Protein AF-A0A849CKF0-F1 (afdb_monomer)

Structure (mmCIF, N/CA/C/O backbone):
data_AF-A0A849CKF0-F1
#
_entry.id   AF-A0A849CKF0-F1
#
loop_
_atom_site.group_PDB
_atom_site.id
_atom_site.type_symbol
_atom_site.label_atom_id
_atom_site.label_alt_id
_atom_site.label_comp_id
_atom_site.label_asym_id
_atom_site.label_entity_id
_atom_site.label_seq_id
_atom_site.pdbx_PDB_ins_code
_atom_site.Cartn_x
_atom_site.Cartn_y
_atom_site.Cartn_z
_atom_site.occupancy
_atom_site.B_iso_or_equiv
_atom_site.auth_seq_id
_atom_site.auth_comp_id
_atom_site.auth_asym_id
_atom_site.auth_atom_id
_atom_site.pdbx_PDB_model_num
ATOM 1 N N . MET A 1 1 ? -17.989 54.332 -2.607 1.00 33.94 1 MET A N 1
ATOM 2 C CA . MET A 1 1 ? -19.440 54.568 -2.713 1.00 33.94 1 MET A CA 1
ATOM 3 C C . MET A 1 1 ? -19.559 55.449 -3.928 1.00 33.94 1 MET A C 1
ATOM 5 O O . MET A 1 1 ? -19.010 56.532 -3.894 1.00 33.94 1 MET A O 1
ATOM 9 N N . ASP A 1 2 ? -19.961 54.977 -5.083 1.00 42.97 2 ASP A N 1
ATOM 10 C CA . ASP A 1 2 ? -20.924 53.931 -5.371 1.00 42.97 2 ASP A CA 1
ATOM 11 C C . ASP A 1 2 ? -20.230 52.785 -6.116 1.00 42.97 2 ASP A C 1
ATOM 13 O O . ASP A 1 2 ? -19.272 52.973 -6.856 1.00 42.97 2 ASP A O 1
ATOM 17 N N . ALA A 1 3 ? -20.485 51.534 -5.741 1.00 38.06 3 ALA A N 1
ATOM 18 C CA . ALA A 1 3 ? -21.717 50.881 -6.163 1.00 38.06 3 ALA A CA 1
ATOM 19 C C . ALA A 1 3 ? -21.808 51.070 -7.684 1.00 38.06 3 ALA A C 1
ATOM 21 O O . ALA A 1 3 ? -22.113 52.127 -8.203 1.00 38.06 3 ALA A O 1
ATOM 22 N N . ALA A 1 4 ? -21.255 50.125 -8.427 1.00 39.78 4 ALA A N 1
ATOM 23 C CA . ALA A 1 4 ? -22.103 49.053 -8.904 1.00 39.78 4 ALA A CA 1
ATOM 24 C C . ALA A 1 4 ? -23.346 49.623 -9.591 1.00 39.78 4 ALA A C 1
ATOM 26 O O . ALA A 1 4 ? -24.201 50.203 -8.924 1.00 39.78 4 ALA A O 1
ATOM 27 N N . LEU A 1 5 ? -23.462 49.263 -10.870 1.00 41.00 5 LEU A N 1
ATOM 28 C CA . LEU A 1 5 ? -24.682 49.378 -11.663 1.00 41.00 5 LEU A CA 1
ATOM 29 C C . LEU A 1 5 ? -24.992 50.842 -12.045 1.00 41.00 5 LEU A C 1
ATOM 31 O O . LEU A 1 5 ? -24.446 51.766 -11.474 1.00 41.00 5 LEU A O 1
ATOM 35 N N . GLY A 1 6 ? -25.805 51.130 -13.045 1.00 46.78 6 GLY A N 1
ATOM 36 C CA . GLY A 1 6 ? -26.840 50.289 -13.641 1.00 46.78 6 GLY A CA 1
ATOM 37 C C . GLY A 1 6 ? -26.411 49.415 -14.806 1.00 46.78 6 GLY A C 1
ATOM 38 O O . GLY A 1 6 ? -26.796 48.260 -14.863 1.00 46.78 6 GLY A O 1
ATOM 39 N N . ASP A 1 7 ? -25.582 49.859 -15.734 1.00 42.50 7 ASP A N 1
ATOM 40 C CA . ASP A 1 7 ? -26.065 50.910 -16.642 1.00 42.50 7 ASP A CA 1
ATOM 41 C C . ASP A 1 7 ? -25.638 50.708 -18.110 1.00 42.50 7 ASP A C 1
ATOM 43 O O . ASP A 1 7 ? -25.737 51.622 -18.925 1.00 42.50 7 ASP A O 1
ATOM 47 N N . GLY A 1 8 ? -25.182 49.507 -18.504 1.00 42.78 8 GLY A N 1
ATOM 48 C CA . GLY A 1 8 ? -24.435 49.367 -19.763 1.00 42.78 8 GLY A CA 1
ATOM 49 C C . GLY A 1 8 ? -23.086 50.082 -19.623 1.00 42.78 8 GLY A C 1
ATOM 50 O O . GLY A 1 8 ? -22.900 50.966 -18.804 1.00 42.78 8 GLY A O 1
ATOM 51 N N . GLN A 1 9 ? -22.011 49.619 -20.222 1.00 32.03 9 GLN A N 1
ATOM 52 C CA . GLN A 1 9 ? -21.555 50.000 -21.552 1.00 32.03 9 GLN A CA 1
ATOM 53 C C . GLN A 1 9 ? -20.337 49.064 -21.707 1.00 32.03 9 GLN A C 1
ATOM 55 O O . GLN A 1 9 ? -19.397 49.133 -20.922 1.00 32.03 9 GLN A O 1
ATOM 60 N N . LEU A 1 10 ? -20.373 48.008 -22.521 1.00 40.88 10 LEU A N 1
ATOM 61 C CA . LEU A 1 10 ? -19.744 48.061 -23.847 1.00 40.88 10 LEU A CA 1
ATOM 62 C C . LEU A 1 10 ? -18.755 49.240 -23.968 1.00 40.88 10 LEU A C 1
ATOM 64 O O . LEU A 1 10 ? -19.129 50.394 -23.865 1.00 40.88 10 LEU A O 1
ATOM 68 N N . ALA A 1 11 ? -17.497 48.987 -24.274 1.00 45.09 11 ALA A N 1
ATOM 69 C CA . ALA A 1 11 ? -17.225 48.850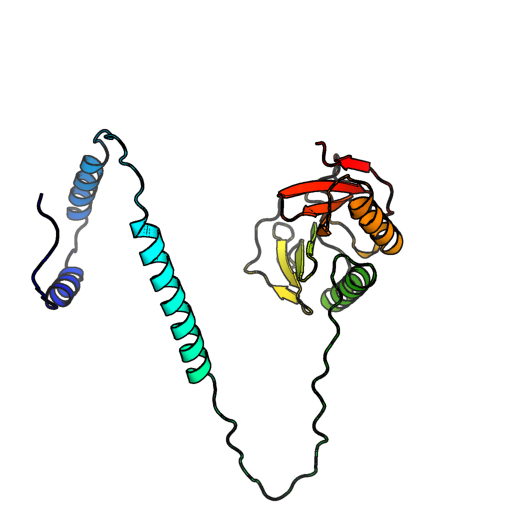 -25.688 1.00 45.09 11 ALA A CA 1
ATOM 70 C C . ALA A 1 11 ? -16.276 47.693 -25.967 1.00 45.09 11 ALA A C 1
ATOM 72 O O . ALA A 1 11 ? -15.180 47.584 -25.426 1.00 45.09 11 ALA A O 1
ATOM 73 N N . ALA A 1 12 ? -16.712 46.852 -26.893 1.00 51.94 12 ALA A N 1
ATOM 74 C CA . ALA A 1 12 ? -15.945 45.785 -27.505 1.00 51.94 12 ALA A CA 1
ATOM 75 C C . ALA A 1 12 ? -14.806 46.301 -28.425 1.00 51.94 12 ALA A C 1
ATOM 77 O O . ALA A 1 12 ? -14.376 45.569 -29.314 1.00 51.94 12 ALA A O 1
ATOM 78 N N . ASP A 1 13 ? -14.296 47.520 -28.201 1.00 47.25 13 ASP A N 1
ATOM 79 C CA . ASP A 1 13 ? -13.273 48.166 -29.037 1.00 47.25 13 ASP A CA 1
ATOM 80 C C . ASP A 1 13 ? -11.868 48.204 -28.399 1.00 47.25 13 ASP A C 1
ATOM 82 O O . ASP A 1 13 ? -10.880 48.286 -29.124 1.00 47.25 13 ASP A O 1
ATOM 86 N N . ASP A 1 14 ? -11.717 47.986 -27.087 1.00 47.25 14 ASP A N 1
ATOM 87 C CA . ASP A 1 14 ? -10.389 48.012 -26.434 1.00 47.25 14 ASP A CA 1
ATOM 88 C C . ASP A 1 14 ? -9.547 46.747 -26.657 1.00 47.25 14 ASP A C 1
ATOM 90 O O . ASP A 1 14 ? -8.329 46.745 -26.467 1.00 47.25 14 ASP A O 1
ATOM 94 N N . HIS A 1 15 ? -10.164 45.661 -27.127 1.00 43.38 15 HIS A N 1
ATOM 95 C CA . HIS A 1 15 ? -9.437 44.428 -27.422 1.00 43.38 15 HIS A CA 1
ATOM 96 C C . HIS A 1 15 ? -8.612 44.527 -28.719 1.00 43.38 15 HIS A C 1
ATOM 98 O O . HIS A 1 15 ? -7.608 43.830 -28.851 1.00 43.38 15 HIS A O 1
ATOM 104 N N . ARG A 1 16 ? -8.986 45.395 -29.678 1.00 47.06 16 ARG A N 1
ATOM 105 C CA . ARG A 1 16 ? -8.158 45.637 -30.880 1.00 47.06 16 ARG A CA 1
ATOM 106 C C . ARG A 1 16 ? -6.996 46.588 -30.597 1.00 47.06 16 ARG A C 1
ATOM 108 O O . ARG A 1 16 ? -5.896 46.310 -31.062 1.00 47.06 16 ARG A O 1
ATOM 115 N N . THR A 1 17 ? -7.192 47.609 -29.762 1.00 44.78 17 THR A N 1
ATOM 116 C CA . THR A 1 17 ? -6.137 48.567 -29.376 1.00 44.78 17 THR A CA 1
ATOM 117 C C . THR A 1 17 ? -5.021 47.906 -28.556 1.00 44.78 17 THR A C 1
ATOM 119 O O . THR A 1 17 ? -3.842 48.187 -28.762 1.00 44.78 17 THR A O 1
ATOM 122 N N . LEU A 1 18 ? -5.365 46.953 -27.679 1.00 47.56 18 LEU A N 1
ATOM 123 C CA . LEU A 1 18 ? -4.389 46.165 -26.910 1.00 47.56 18 LEU A CA 1
ATOM 124 C C . LEU A 1 18 ? -3.556 45.203 -27.777 1.00 47.56 18 LEU A C 1
ATOM 126 O O . LEU A 1 18 ? -2.414 44.905 -27.430 1.00 47.56 18 LEU A O 1
ATOM 130 N N . ILE A 1 19 ? -4.098 44.740 -28.909 1.00 48.75 19 ILE A N 1
ATOM 131 C CA . ILE A 1 19 ? -3.378 43.882 -29.864 1.00 48.75 19 ILE A CA 1
ATOM 132 C C . ILE A 1 19 ? -2.495 44.720 -30.804 1.00 48.75 19 ILE A C 1
ATOM 134 O O . ILE A 1 19 ? -1.415 44.265 -31.176 1.00 48.75 19 ILE A O 1
ATOM 138 N N . GLU A 1 20 ? -2.886 45.958 -31.128 1.00 46.84 20 GLU A N 1
ATOM 139 C CA . GLU A 1 20 ? -2.051 46.890 -31.904 1.00 46.84 20 GLU A CA 1
ATOM 140 C C . GLU A 1 20 ? -0.841 47.427 -31.113 1.00 46.84 20 GLU A C 1
ATOM 142 O O . GLU A 1 20 ? 0.228 47.625 -31.692 1.00 46.84 20 GLU A O 1
ATOM 147 N N . LEU A 1 21 ? -0.942 47.590 -29.785 1.00 46.16 21 LEU A N 1
ATOM 148 C CA . LEU A 1 21 ? 0.180 48.078 -28.963 1.00 46.16 21 LEU A CA 1
ATOM 149 C C . LEU A 1 21 ? 1.266 47.026 -28.685 1.00 46.16 21 LEU A C 1
ATOM 151 O O . LEU A 1 21 ? 2.409 47.377 -28.391 1.00 46.16 21 LEU A O 1
ATOM 155 N N . ALA A 1 22 ? 0.948 45.737 -28.823 1.00 46.84 22 ALA A N 1
ATOM 156 C CA . ALA A 1 22 ? 1.890 44.642 -28.581 1.00 46.84 22 ALA A CA 1
ATOM 157 C C . ALA A 1 22 ? 2.990 44.509 -29.663 1.00 46.84 22 ALA A C 1
ATOM 159 O O . ALA A 1 22 ? 3.850 43.634 -29.564 1.00 46.84 22 ALA A O 1
ATOM 160 N N . GLY A 1 23 ? 2.986 45.369 -30.691 1.00 51.97 23 GLY A N 1
ATOM 161 C CA . GLY A 1 23 ? 3.921 45.333 -31.819 1.00 51.97 23 GLY A CA 1
ATOM 162 C C . GLY A 1 23 ? 5.133 46.271 -31.751 1.00 51.97 23 GLY A C 1
ATOM 163 O O . GLY A 1 23 ? 5.988 46.187 -32.636 1.00 51.97 23 GLY A O 1
ATOM 164 N N . THR A 1 24 ? 5.260 47.157 -30.753 1.00 53.59 24 THR A N 1
ATOM 165 C CA . THR A 1 24 ? 6.287 48.219 -30.825 1.00 53.59 24 THR A CA 1
ATOM 166 C C . THR A 1 24 ? 6.897 48.592 -29.474 1.00 53.59 24 THR A C 1
ATOM 168 O O . THR A 1 24 ? 6.622 49.648 -28.927 1.00 53.59 24 THR A O 1
ATOM 171 N N . ALA A 1 25 ? 7.805 47.764 -28.960 1.00 40.59 25 ALA A N 1
ATOM 172 C CA . ALA A 1 25 ? 8.825 48.230 -28.018 1.00 40.59 25 ALA A CA 1
ATOM 173 C C . ALA A 1 25 ? 10.149 47.546 -28.366 1.00 40.59 25 ALA A C 1
ATOM 175 O O . ALA A 1 25 ? 10.300 46.330 -28.257 1.00 40.59 25 ALA A O 1
ATOM 176 N N . LYS A 1 26 ? 11.083 48.333 -28.904 1.00 50.53 26 LYS A N 1
ATOM 177 C CA . LYS A 1 26 ? 12.314 47.862 -29.559 1.00 50.53 26 LYS A CA 1
ATOM 178 C C . LYS A 1 26 ? 13.587 48.233 -28.792 1.00 50.53 26 LYS A C 1
ATOM 180 O O . LYS A 1 26 ? 14.660 48.186 -29.388 1.00 50.53 26 LYS A O 1
ATOM 185 N N . THR A 1 27 ? 13.515 48.606 -27.507 1.00 55.25 27 THR A N 1
ATOM 186 C CA . THR A 1 27 ? 14.723 48.959 -26.735 1.00 55.25 27 THR A CA 1
ATOM 187 C C . THR A 1 27 ? 14.647 48.612 -25.241 1.00 55.25 27 THR A C 1
ATOM 189 O O . THR A 1 27 ? 13.579 48.545 -24.645 1.00 55.25 27 THR A O 1
ATOM 192 N N . LEU A 1 28 ? 15.819 48.389 -24.638 1.00 50.75 28 LEU A N 1
ATOM 193 C CA . LEU A 1 28 ? 16.016 47.931 -23.254 1.00 50.75 28 LEU A CA 1
ATOM 194 C C . LEU A 1 28 ? 15.806 49.021 -22.176 1.00 50.75 28 LEU A C 1
ATOM 196 O O . LEU A 1 28 ? 15.875 48.703 -20.993 1.00 50.75 28 LEU A O 1
ATOM 200 N N . GLY A 1 29 ? 15.556 50.282 -22.553 1.00 55.81 29 GLY A N 1
ATOM 201 C CA . GLY A 1 29 ? 15.382 51.395 -21.603 1.00 55.81 29 GLY A CA 1
ATOM 202 C C . GLY A 1 29 ? 13.987 51.479 -20.967 1.00 55.81 29 GLY A C 1
ATOM 203 O O . GLY A 1 29 ? 13.855 51.847 -19.803 1.00 55.81 29 GLY A O 1
ATOM 204 N N . GLU A 1 30 ? 12.942 51.067 -21.686 1.00 52.09 30 GLU A N 1
ATOM 205 C CA . GLU A 1 30 ? 11.550 51.164 -21.210 1.00 52.09 30 GLU A CA 1
ATOM 206 C C . GLU A 1 30 ? 11.194 50.047 -20.206 1.00 52.09 30 GLU A C 1
ATOM 208 O O . GLU A 1 30 ? 10.315 50.208 -19.360 1.00 52.09 30 GLU A O 1
ATOM 213 N N . LEU A 1 31 ? 11.944 48.936 -20.207 1.00 54.31 31 LEU A N 1
ATOM 214 C CA . LEU A 1 31 ? 11.758 47.835 -19.252 1.00 54.31 31 LEU A CA 1
ATOM 215 C C . LEU A 1 31 ? 12.208 48.211 -17.826 1.00 54.31 31 LEU A C 1
ATOM 217 O O . LEU A 1 31 ? 11.641 47.732 -16.839 1.00 54.31 31 LEU A O 1
ATOM 221 N N . THR A 1 32 ? 13.208 49.088 -17.701 1.00 58.22 32 THR A N 1
ATOM 222 C CA . THR A 1 32 ? 13.707 49.554 -16.398 1.00 58.22 32 THR A CA 1
ATOM 223 C C . THR A 1 32 ? 12.755 50.530 -15.710 1.00 58.22 32 THR A C 1
ATOM 225 O O . THR A 1 32 ? 12.627 50.487 -14.488 1.00 58.22 32 THR A O 1
ATOM 228 N N . GLU A 1 33 ? 12.026 51.345 -16.474 1.00 59.09 33 GLU A N 1
ATOM 229 C CA . GLU A 1 33 ? 11.032 52.281 -15.933 1.00 59.09 33 GLU A CA 1
ATOM 230 C C . GLU A 1 33 ? 9.769 51.544 -15.455 1.00 5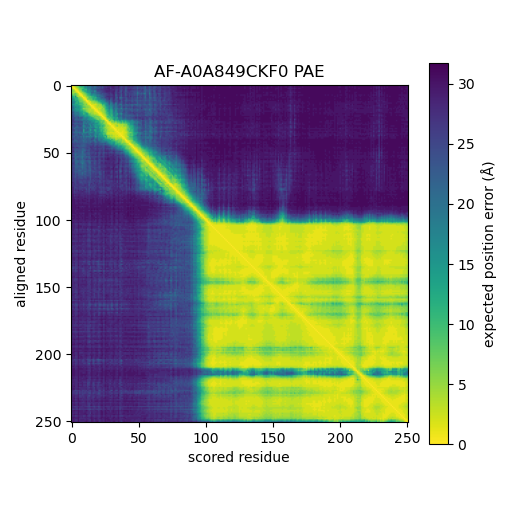9.09 33 GLU A C 1
ATOM 232 O O . GLU A 1 33 ? 9.272 51.797 -14.357 1.00 59.09 33 GLU A O 1
ATOM 237 N N . PHE A 1 34 ? 9.337 50.522 -16.201 1.00 51.28 34 PHE A N 1
ATOM 238 C CA . PHE A 1 34 ? 8.189 49.684 -15.842 1.00 51.28 34 PHE A CA 1
ATOM 239 C C . PHE A 1 34 ? 8.442 48.805 -14.602 1.00 51.28 34 PHE A C 1
ATOM 241 O O . PHE A 1 34 ? 7.553 48.590 -13.776 1.00 51.28 34 PHE A O 1
ATOM 248 N N . THR A 1 35 ? 9.679 48.329 -14.424 1.00 57.97 35 THR A N 1
ATOM 249 C CA . THR A 1 35 ? 10.061 47.536 -13.242 1.00 57.97 35 THR A CA 1
ATOM 250 C C . THR A 1 35 ? 10.122 48.398 -11.974 1.00 57.97 35 THR A C 1
ATOM 252 O O . THR A 1 35 ? 9.717 47.945 -10.902 1.00 57.97 35 THR A O 1
ATOM 255 N N . ALA A 1 36 ? 10.576 49.652 -12.083 1.00 60.25 36 ALA A N 1
ATOM 256 C CA . ALA A 1 36 ? 10.660 50.575 -10.951 1.00 60.25 36 ALA A CA 1
ATOM 257 C C . ALA A 1 36 ? 9.279 51.021 -10.436 1.00 60.25 36 ALA A C 1
ATOM 259 O O . ALA A 1 36 ? 9.116 51.264 -9.238 1.00 60.25 36 ALA A O 1
ATOM 260 N N . ASP A 1 37 ? 8.279 51.105 -11.316 1.00 46.56 37 ASP A N 1
ATOM 261 C CA . ASP A 1 37 ? 6.927 51.520 -10.935 1.00 46.56 37 ASP A CA 1
ATOM 262 C C . ASP A 1 37 ? 6.129 50.390 -10.258 1.00 46.56 37 ASP A C 1
ATOM 264 O O . ASP A 1 37 ? 5.447 50.612 -9.253 1.00 46.56 37 ASP A O 1
ATOM 268 N N . LEU A 1 38 ? 6.332 49.143 -10.701 1.00 54.38 38 LEU A N 1
ATOM 269 C CA . LEU A 1 38 ? 5.768 47.952 -10.051 1.00 54.38 38 LEU A CA 1
ATOM 270 C C . LEU A 1 38 ? 6.343 47.698 -8.649 1.00 54.38 38 LEU A C 1
ATOM 272 O O . LEU A 1 38 ? 5.651 47.183 -7.769 1.00 54.38 38 LEU A O 1
ATOM 276 N N . GLN A 1 39 ? 7.599 48.076 -8.403 1.00 56.22 39 GLN A N 1
ATOM 277 C CA . GLN A 1 39 ? 8.201 47.931 -7.076 1.00 56.22 39 GLN A CA 1
ATOM 278 C C . GLN A 1 39 ? 7.676 48.963 -6.062 1.00 56.22 39 GLN A C 1
ATOM 280 O O . GLN A 1 39 ? 7.678 48.682 -4.864 1.00 56.22 39 GLN A O 1
ATOM 285 N N . ARG A 1 40 ? 7.145 50.113 -6.504 1.00 49.91 40 ARG A N 1
ATOM 286 C CA . ARG A 1 40 ? 6.613 51.164 -5.612 1.00 49.91 40 ARG A CA 1
ATOM 287 C C . ARG A 1 40 ? 5.224 50.837 -5.046 1.00 49.91 40 ARG A C 1
ATOM 289 O O . ARG A 1 40 ? 4.845 51.359 -4.003 1.00 49.91 40 ARG A O 1
ATOM 296 N N . THR A 1 41 ? 4.477 49.943 -5.690 1.00 50.62 41 THR A N 1
ATOM 297 C CA . THR A 1 41 ? 3.128 49.524 -5.264 1.00 50.62 41 THR A CA 1
ATOM 298 C C . THR A 1 41 ? 3.131 48.435 -4.182 1.00 50.62 41 THR A C 1
ATOM 300 O O . THR A 1 41 ? 2.073 48.112 -3.644 1.00 50.62 41 THR A O 1
ATOM 303 N N . SER A 1 42 ? 4.299 47.878 -3.836 1.00 53.03 42 SER A N 1
ATOM 304 C CA . SER A 1 42 ? 4.419 46.732 -2.920 1.00 53.03 42 SER A CA 1
ATOM 305 C C . SER A 1 42 ? 4.534 47.089 -1.427 1.00 53.03 42 SER A C 1
ATOM 307 O O . SER A 1 42 ? 4.556 46.171 -0.613 1.00 53.03 42 SER A O 1
ATOM 309 N N . ASP A 1 43 ? 4.573 48.374 -1.045 1.00 48.38 43 ASP A N 1
ATOM 310 C CA . ASP A 1 43 ? 4.931 48.792 0.329 1.00 48.38 43 ASP A CA 1
ATOM 311 C C . ASP A 1 43 ? 3.833 49.571 1.099 1.00 48.38 43 ASP A C 1
ATOM 313 O O . ASP A 1 43 ? 4.113 50.481 1.875 1.00 48.38 43 ASP A O 1
ATOM 317 N N . ALA A 1 44 ? 2.549 49.236 0.904 1.00 47.72 44 ALA A N 1
ATOM 318 C CA . ALA A 1 44 ? 1.433 49.858 1.642 1.00 47.72 44 ALA A CA 1
ATOM 319 C C . ALA A 1 44 ? 0.862 48.941 2.759 1.00 47.72 44 ALA A C 1
ATOM 321 O O . ALA A 1 44 ? 0.651 47.750 2.514 1.00 47.72 44 ALA A O 1
ATOM 322 N N . PRO A 1 45 ? 0.557 49.449 3.979 1.00 47.00 45 PRO A N 1
ATOM 323 C CA . PRO A 1 45 ? 0.164 48.610 5.118 1.00 47.00 45 PRO A CA 1
ATOM 324 C C . PRO A 1 45 ? -1.316 48.173 5.097 1.00 47.00 45 PRO A C 1
ATOM 326 O O . PRO A 1 45 ? -2.188 48.853 4.557 1.00 47.00 45 PRO A O 1
ATOM 329 N N . ALA A 1 46 ? -1.610 47.029 5.729 1.00 45.41 46 ALA A N 1
ATOM 330 C CA . ALA A 1 46 ? -2.903 46.337 5.653 1.00 45.41 46 ALA A CA 1
ATOM 331 C C . ALA A 1 46 ? -3.971 46.835 6.658 1.00 45.41 46 ALA A C 1
ATOM 333 O O . ALA A 1 46 ? -3.720 46.916 7.860 1.00 45.41 46 ALA A O 1
ATOM 334 N N . GLY A 1 47 ? -5.195 47.082 6.167 1.00 43.47 47 GLY A N 1
ATOM 335 C CA . GLY A 1 47 ? -6.399 47.415 6.955 1.00 43.47 47 GLY A CA 1
ATOM 336 C C . GLY A 1 47 ? -7.315 46.213 7.294 1.00 43.47 47 GLY A C 1
ATOM 337 O O . GLY A 1 47 ? -7.077 45.098 6.822 1.00 43.47 47 GLY A O 1
ATOM 338 N N . PRO A 1 48 ? -8.367 46.405 8.126 1.00 45.50 48 PRO A N 1
ATOM 339 C CA . PRO A 1 48 ? -9.069 45.323 8.830 1.00 45.50 48 PRO A CA 1
ATOM 340 C C . PRO A 1 48 ? -10.123 44.578 7.985 1.00 45.50 48 PRO A C 1
ATOM 342 O O . PRO A 1 48 ? -10.683 45.103 7.026 1.00 45.50 48 PRO A O 1
ATOM 345 N N . ARG A 1 49 ? -10.414 43.324 8.370 1.00 46.84 49 ARG A N 1
ATOM 346 C CA . ARG A 1 49 ? -11.277 42.377 7.629 1.00 46.84 49 ARG A CA 1
ATOM 347 C C . ARG A 1 49 ? -12.782 42.514 7.958 1.00 46.84 49 ARG A C 1
ATOM 349 O O . ARG A 1 49 ? -13.118 42.529 9.140 1.00 46.84 49 ARG A O 1
ATOM 356 N N . PRO A 1 50 ? -13.691 42.483 6.957 1.00 38.81 50 PRO A N 1
ATOM 357 C CA . PRO A 1 50 ? -15.145 42.521 7.169 1.00 38.81 50 PRO A CA 1
ATOM 358 C C . PRO A 1 50 ? -15.819 41.123 7.249 1.00 38.81 50 PRO A C 1
ATOM 360 O O . PRO A 1 50 ? -15.225 40.120 6.831 1.00 38.81 50 PRO A O 1
ATOM 363 N N . PRO A 1 51 ? -17.063 41.031 7.778 1.00 48.09 51 PRO A N 1
ATOM 364 C CA . PRO A 1 51 ? -17.747 39.766 8.072 1.00 48.09 51 PRO A CA 1
ATOM 365 C C . PRO A 1 51 ? -18.402 39.103 6.845 1.00 48.09 51 PRO A C 1
ATOM 367 O O . PRO A 1 51 ? -18.670 39.725 5.818 1.00 48.09 51 PRO A O 1
ATOM 370 N N . ARG A 1 52 ? -18.654 37.793 6.954 1.00 47.25 52 ARG A N 1
ATOM 371 C CA . ARG A 1 52 ? -19.124 36.914 5.867 1.00 47.25 52 ARG A CA 1
ATOM 372 C C . ARG A 1 52 ? -20.655 36.938 5.743 1.00 47.25 52 ARG A C 1
ATOM 374 O O . ARG A 1 52 ? -21.337 36.699 6.732 1.00 47.25 52 ARG A O 1
ATOM 381 N N . SER A 1 53 ? -21.190 37.145 4.532 1.00 42.59 53 SER A N 1
ATOM 382 C CA . SER A 1 53 ? -22.638 37.102 4.254 1.00 42.59 53 SER A CA 1
ATOM 383 C C . SER A 1 53 ? -23.071 35.848 3.474 1.00 42.59 53 SER A C 1
ATOM 385 O O . SER A 1 53 ? -22.362 35.351 2.592 1.00 42.59 53 SER A O 1
ATOM 387 N N . HIS A 1 54 ? -24.280 35.365 3.785 1.00 52.59 54 HIS A N 1
ATOM 388 C CA . HIS A 1 54 ? -24.945 34.187 3.202 1.00 52.59 54 HIS A CA 1
ATOM 389 C C . HIS A 1 54 ? -25.202 34.276 1.683 1.00 52.59 54 HIS A C 1
ATOM 391 O O . HIS A 1 54 ? -25.458 33.263 1.038 1.00 52.59 54 HIS A O 1
ATOM 397 N N . ARG A 1 55 ? -25.065 35.458 1.068 1.00 48.00 55 ARG A N 1
ATOM 398 C CA . ARG A 1 55 ? -25.293 35.675 -0.374 1.00 48.00 55 ARG A CA 1
ATOM 399 C C . ARG A 1 55 ? -24.250 34.971 -1.254 1.00 48.00 55 ARG A C 1
ATOM 401 O O . ARG A 1 55 ? -24.548 34.603 -2.385 1.00 48.00 55 ARG A O 1
ATOM 408 N N . ARG A 1 56 ? -23.049 34.704 -0.720 1.00 44.59 56 ARG A N 1
ATOM 409 C CA . ARG A 1 56 ? -21.981 33.960 -1.419 1.00 44.59 56 ARG A CA 1
ATOM 410 C C . ARG A 1 56 ? -22.302 32.473 -1.601 1.00 44.59 56 ARG A C 1
ATOM 412 O O . ARG A 1 56 ? -21.767 31.848 -2.510 1.00 44.59 56 ARG A O 1
ATOM 419 N N . GLN A 1 57 ? -23.186 31.917 -0.772 1.00 46.94 57 GLN A N 1
ATOM 420 C CA . GLN A 1 57 ? -23.600 30.516 -0.885 1.00 46.94 57 GLN A CA 1
ATOM 421 C C . GLN A 1 57 ? -24.583 30.298 -2.043 1.00 46.94 57 GLN A C 1
ATOM 423 O O . GLN A 1 57 ? -24.577 29.229 -2.645 1.00 46.94 57 GLN A O 1
ATOM 428 N N . TRP A 1 58 ? -25.354 31.321 -2.428 1.00 41.91 58 TRP A N 1
ATOM 429 C CA . TRP A 1 58 ? -26.294 31.202 -3.547 1.00 41.91 58 TRP A CA 1
ATOM 430 C C . TRP A 1 58 ? -25.609 31.323 -4.918 1.00 41.91 58 TRP A C 1
ATOM 432 O O . TRP A 1 58 ? -25.965 30.606 -5.848 1.00 41.91 58 TRP A O 1
ATOM 442 N N . PHE A 1 59 ? -24.539 32.121 -5.025 1.00 43.06 59 PHE A N 1
ATOM 443 C CA . PHE A 1 59 ? -23.702 32.176 -6.235 1.00 43.06 59 PHE A CA 1
ATOM 444 C C . PHE A 1 59 ? -22.881 30.897 -6.467 1.00 43.06 59 PHE A C 1
ATOM 446 O O . PHE A 1 59 ? -22.639 30.526 -7.614 1.00 43.06 59 PHE A O 1
ATOM 453 N N . ALA A 1 60 ? -22.502 30.182 -5.402 1.00 47.97 60 ALA A N 1
ATOM 454 C CA . ALA A 1 60 ? -21.844 28.881 -5.521 1.00 47.97 60 ALA A CA 1
ATOM 455 C C . ALA A 1 60 ? -22.778 27.803 -6.109 1.00 47.97 60 ALA A C 1
ATOM 457 O O . ALA A 1 60 ? -22.315 26.939 -6.847 1.00 47.97 60 ALA A O 1
ATOM 458 N N . ALA A 1 61 ? -24.088 27.882 -5.852 1.00 47.78 61 ALA A N 1
ATOM 459 C CA . ALA A 1 61 ? -25.063 26.935 -6.396 1.00 47.78 61 ALA A CA 1
ATOM 460 C C . ALA A 1 61 ? -25.256 27.083 -7.920 1.00 47.78 61 ALA A C 1
ATOM 462 O O . ALA A 1 61 ? -25.423 26.088 -8.621 1.00 47.78 61 ALA A O 1
ATOM 463 N N . ILE A 1 62 ? -25.164 28.306 -8.455 1.00 47.25 62 ILE A N 1
ATOM 464 C CA . ILE A 1 62 ? -25.313 28.569 -9.898 1.00 47.25 62 ILE A CA 1
ATOM 465 C C . ILE A 1 62 ? -24.073 28.108 -10.686 1.00 47.25 62 ILE A C 1
ATOM 467 O O . ILE A 1 62 ? -24.204 27.599 -11.799 1.00 47.25 62 ILE A O 1
ATOM 471 N N . LEU A 1 63 ? -22.874 28.187 -10.095 1.00 46.28 63 LEU A N 1
ATOM 472 C CA . LEU A 1 63 ? -21.638 27.721 -10.738 1.00 46.28 63 LEU A CA 1
ATOM 473 C C . LEU A 1 63 ? -21.585 26.184 -10.896 1.00 46.28 63 LEU A C 1
ATOM 475 O O . LEU A 1 63 ? -20.961 25.685 -11.828 1.00 46.28 63 LEU A O 1
ATOM 479 N N . VAL A 1 64 ? -22.268 25.439 -10.017 1.00 45.97 64 VAL A N 1
ATOM 480 C CA . VAL A 1 64 ? -22.382 23.967 -10.071 1.00 45.97 64 VAL A CA 1
ATOM 481 C C . VAL A 1 64 ? -23.372 23.505 -11.150 1.00 45.97 64 VAL A C 1
ATOM 483 O O . VAL A 1 64 ? -23.184 22.450 -11.746 1.00 45.97 64 VAL A O 1
ATOM 486 N N . ALA A 1 65 ? -24.402 24.293 -11.466 1.00 42.75 65 ALA A N 1
ATOM 487 C CA . ALA A 1 65 ? -25.349 23.943 -12.528 1.00 42.75 65 ALA A CA 1
ATOM 488 C C . ALA A 1 65 ? -24.743 24.108 -13.940 1.00 42.75 65 ALA A C 1
ATOM 490 O O . ALA A 1 65 ? -25.025 23.313 -14.838 1.00 42.75 65 ALA A O 1
ATOM 491 N N . ALA A 1 66 ? -23.863 25.097 -14.136 1.00 41.78 66 ALA A N 1
ATOM 492 C CA . ALA A 1 66 ? -23.225 25.357 -15.429 1.00 41.78 66 ALA A CA 1
ATOM 493 C C . ALA A 1 66 ? -22.170 24.298 -15.817 1.00 41.78 66 ALA A C 1
ATOM 495 O O . ALA A 1 66 ? -22.014 23.986 -16.999 1.00 41.78 66 ALA A O 1
ATOM 496 N N . THR A 1 67 ? -21.486 23.684 -14.844 1.00 47.50 67 THR A N 1
ATOM 497 C CA . THR A 1 67 ? -20.534 22.587 -15.098 1.00 47.50 67 THR A CA 1
ATOM 498 C C . THR A 1 67 ? -21.228 21.279 -15.490 1.00 47.50 67 THR A C 1
ATOM 500 O O . THR A 1 67 ? -20.708 20.549 -16.334 1.00 47.50 67 THR A O 1
ATOM 503 N N . VAL A 1 68 ? -22.432 21.009 -14.974 1.00 45.94 68 VAL A N 1
ATOM 504 C CA . VAL A 1 68 ? -23.238 19.837 -15.372 1.00 45.94 68 VAL A CA 1
ATOM 505 C C . VAL A 1 68 ? -23.740 19.964 -16.819 1.00 45.94 68 VAL A C 1
ATOM 507 O O . VAL A 1 68 ? -23.707 18.990 -17.570 1.00 45.94 68 VAL A O 1
ATOM 510 N N . ALA A 1 69 ? -24.120 21.169 -17.257 1.00 46.50 69 ALA A N 1
ATOM 511 C CA . ALA A 1 69 ? -24.559 21.406 -18.635 1.00 46.50 69 ALA A CA 1
ATOM 512 C C . ALA A 1 69 ? -23.407 21.311 -19.660 1.00 46.50 69 ALA A C 1
ATOM 514 O O . ALA A 1 69 ? -23.589 20.760 -20.744 1.00 46.50 69 ALA A O 1
ATOM 515 N N . ALA A 1 70 ? -22.200 21.776 -19.316 1.00 47.94 70 ALA A N 1
ATOM 516 C CA . ALA A 1 70 ? -21.028 21.659 -20.192 1.00 47.94 70 ALA A CA 1
ATOM 517 C C . ALA A 1 70 ? -20.542 20.202 -20.353 1.00 47.94 70 ALA A C 1
ATOM 519 O O . ALA A 1 70 ? -20.102 19.817 -21.438 1.00 47.94 70 ALA A O 1
ATOM 520 N N . ALA A 1 71 ? -20.685 19.368 -19.315 1.00 45.62 71 ALA A N 1
ATOM 521 C CA . ALA A 1 71 ? -20.388 17.935 -19.384 1.00 45.62 71 ALA A CA 1
ATOM 522 C C . ALA A 1 71 ? -21.378 17.165 -20.283 1.00 45.62 71 ALA A C 1
ATOM 524 O O . ALA A 1 71 ? -20.965 16.271 -21.023 1.00 45.62 71 ALA A O 1
ATOM 525 N N . ALA A 1 72 ? -22.661 17.546 -20.290 1.00 43.84 72 ALA A N 1
ATOM 526 C CA . ALA A 1 72 ? -23.669 16.946 -21.170 1.00 43.84 72 ALA A CA 1
ATOM 527 C C . ALA A 1 72 ? -23.445 17.303 -22.655 1.00 43.84 72 ALA A C 1
ATOM 529 O O . ALA A 1 72 ? -23.543 16.437 -23.525 1.00 43.84 72 ALA A O 1
ATOM 530 N N . THR A 1 73 ? -23.069 18.551 -22.953 1.00 43.97 73 THR A N 1
ATOM 531 C CA . THR A 1 73 ? -22.796 19.001 -24.332 1.00 43.97 73 THR A CA 1
ATOM 532 C C . THR A 1 73 ? -21.485 18.428 -24.882 1.00 43.97 73 THR A C 1
ATOM 534 O O . THR A 1 73 ? -21.422 18.046 -26.050 1.00 43.97 73 THR A O 1
ATOM 537 N N . GLY A 1 74 ? -20.448 18.298 -24.045 1.00 44.59 74 GLY A N 1
ATOM 538 C CA . GLY A 1 74 ? -19.198 17.631 -24.426 1.00 44.59 74 GLY A CA 1
ATOM 539 C C . GLY A 1 74 ? -19.400 16.150 -24.765 1.00 44.59 74 GLY A C 1
ATOM 540 O O . GLY A 1 74 ? -18.823 15.656 -25.733 1.00 44.59 74 GLY A O 1
ATOM 541 N N . PHE A 1 75 ? -20.283 15.463 -24.033 1.00 46.38 75 PHE A N 1
ATOM 542 C CA . PHE A 1 75 ? -20.674 14.087 -24.335 1.00 46.38 75 PHE A CA 1
ATOM 543 C C . PHE A 1 75 ? -21.435 13.990 -25.669 1.00 46.38 75 PHE A C 1
ATOM 545 O O . PHE A 1 75 ? -21.121 13.127 -26.482 1.00 46.38 75 PHE A O 1
ATOM 552 N N . ALA A 1 76 ? -22.358 14.917 -25.954 1.00 51.66 76 ALA A N 1
ATOM 553 C CA . ALA A 1 76 ? -23.138 14.930 -27.198 1.00 51.66 76 ALA A CA 1
ATOM 554 C C . ALA A 1 76 ? -22.312 15.232 -28.467 1.00 51.66 76 ALA A C 1
ATOM 556 O O . ALA A 1 76 ? -22.654 14.746 -29.541 1.00 51.66 76 ALA A O 1
ATOM 557 N N . LEU A 1 77 ? -21.217 15.996 -28.363 1.00 50.69 77 LEU A N 1
ATOM 558 C CA . LEU A 1 77 ? -20.346 16.317 -29.508 1.00 50.69 77 LEU A CA 1
ATOM 559 C C . LEU A 1 77 ? -19.354 15.194 -29.859 1.00 50.69 77 LEU A C 1
ATOM 561 O O . LEU A 1 77 ? -18.911 15.104 -31.004 1.00 50.69 77 LEU A O 1
ATOM 565 N N . VAL A 1 78 ? -19.016 14.326 -28.899 1.00 52.47 78 VAL A N 1
ATOM 566 C CA . VAL A 1 78 ? -18.195 13.120 -29.131 1.00 52.47 78 VAL A CA 1
ATOM 567 C C . VAL A 1 78 ? -19.074 11.904 -29.456 1.00 52.47 78 VAL A C 1
ATOM 569 O O . VAL A 1 78 ? -18.618 10.966 -30.113 1.00 52.47 78 VAL A O 1
ATOM 572 N N . TYR A 1 79 ? -20.351 11.935 -29.066 1.00 39.81 79 TYR A N 1
ATOM 573 C CA . TYR A 1 79 ? -21.325 10.902 -29.394 1.00 39.81 79 TYR A CA 1
ATOM 574 C C . TYR A 1 79 ? -21.695 10.952 -30.881 1.00 39.81 79 TYR A C 1
ATOM 576 O O . TYR A 1 79 ? -22.592 11.674 -31.310 1.00 39.81 79 TYR A O 1
ATOM 584 N N . ARG A 1 80 ? -21.010 10.145 -31.694 1.00 51.34 80 ARG A N 1
ATOM 585 C CA . ARG A 1 80 ? -21.512 9.788 -33.021 1.00 51.34 80 ARG A CA 1
ATOM 586 C C . ARG A 1 80 ? -22.496 8.629 -32.846 1.00 51.34 80 ARG A C 1
ATOM 588 O O . ARG A 1 80 ? -22.053 7.570 -32.398 1.00 51.34 80 ARG A O 1
ATOM 595 N N . PRO A 1 81 ? -23.792 8.768 -33.186 1.00 46.28 81 PRO A N 1
ATOM 596 C CA . PRO A 1 81 ? -24.631 7.588 -33.321 1.00 46.28 81 PRO A CA 1
ATOM 597 C C . PRO A 1 81 ? -23.993 6.687 -34.382 1.00 46.28 81 PRO A C 1
ATOM 599 O O . PRO A 1 81 ? -23.522 7.173 -35.415 1.00 46.28 81 PRO A O 1
ATOM 602 N N . ALA A 1 82 ? -23.915 5.389 -34.099 1.00 48.62 82 ALA A N 1
ATOM 603 C CA . ALA A 1 82 ? -23.364 4.426 -35.037 1.00 48.62 82 ALA A CA 1
ATOM 604 C C . ALA A 1 82 ? -24.119 4.543 -36.369 1.00 48.62 82 ALA A C 1
ATOM 606 O O . ALA A 1 82 ? -25.333 4.351 -36.423 1.00 48.62 82 ALA A O 1
ATOM 607 N N . VAL A 1 83 ? -23.406 4.884 -37.444 1.00 46.19 83 VAL A N 1
ATOM 608 C CA . VAL A 1 83 ? -23.956 4.782 -38.794 1.00 46.19 83 VAL A CA 1
ATOM 609 C C . VAL A 1 83 ? -24.089 3.295 -39.081 1.00 46.19 83 VAL A C 1
ATOM 611 O O . VAL A 1 83 ? -23.088 2.592 -39.210 1.00 46.19 83 VAL A O 1
ATOM 614 N N . THR A 1 84 ? -25.319 2.799 -39.149 1.00 43.97 84 THR A N 1
ATOM 615 C CA . THR A 1 84 ? -25.580 1.426 -39.574 1.00 43.97 84 THR A CA 1
ATOM 616 C C . THR A 1 84 ? -25.398 1.364 -41.087 1.00 43.97 84 THR A C 1
ATOM 618 O O . THR A 1 84 ? -26.317 1.649 -41.851 1.00 43.97 84 THR A O 1
ATOM 621 N N . ILE A 1 85 ? -24.188 1.040 -41.541 1.00 43.84 85 ILE A N 1
ATOM 622 C CA . ILE A 1 85 ? -23.974 0.659 -42.937 1.00 43.84 85 ILE A CA 1
ATOM 623 C C . ILE A 1 85 ? -24.455 -0.783 -43.068 1.00 43.84 85 ILE A C 1
ATOM 625 O O . ILE A 1 85 ? -23.809 -1.709 -42.584 1.00 43.84 85 ILE A O 1
ATOM 629 N N . SER A 1 86 ? -25.615 -0.970 -43.694 1.00 41.91 86 SER A N 1
ATOM 630 C CA . SER A 1 86 ? -26.087 -2.297 -44.076 1.00 41.91 86 SER A CA 1
ATOM 631 C C . SER A 1 86 ? -25.298 -2.734 -45.312 1.00 41.91 86 SER A C 1
ATOM 633 O O . SER A 1 86 ? -25.613 -2.335 -46.432 1.00 41.91 86 SER A O 1
ATOM 635 N N . MET A 1 87 ? -24.210 -3.478 -45.101 1.00 44.81 87 MET A N 1
ATOM 636 C CA . MET A 1 87 ? -23.543 -4.210 -46.178 1.00 44.81 87 MET A CA 1
ATOM 637 C C . MET A 1 87 ? -24.218 -5.580 -46.322 1.00 44.81 87 MET A C 1
ATOM 639 O O . MET A 1 87 ? -24.374 -6.279 -45.319 1.00 44.81 87 MET A O 1
ATOM 643 N N . PRO A 1 88 ? -24.656 -5.978 -47.528 1.00 47.09 88 PRO A N 1
ATOM 644 C CA . PRO A 1 88 ? -25.245 -7.289 -47.726 1.00 47.09 88 PRO A CA 1
ATOM 645 C C . PRO A 1 88 ? -24.134 -8.344 -47.777 1.00 47.09 88 PRO A C 1
ATOM 647 O O . PRO A 1 88 ? -23.386 -8.415 -48.748 1.00 47.09 88 PRO A O 1
ATOM 650 N N . GLY A 1 89 ? -24.085 -9.175 -46.734 1.00 61.50 89 GLY A N 1
ATOM 651 C CA . GLY A 1 89 ? -23.334 -10.429 -46.697 1.00 61.50 89 GLY A CA 1
ATOM 652 C C . GLY A 1 89 ? -21.985 -10.349 -45.988 1.00 61.50 89 GLY A C 1
ATOM 653 O O . GLY A 1 89 ? -21.004 -9.956 -46.602 1.00 61.50 89 GLY A O 1
ATOM 654 N N . ASP A 1 90 ? -21.950 -10.765 -44.719 1.00 40.91 90 ASP A N 1
ATOM 655 C CA . ASP A 1 90 ? -20.875 -11.587 -44.136 1.00 40.91 90 ASP A CA 1
ATOM 656 C C . ASP A 1 90 ? -21.282 -12.072 -42.724 1.00 40.91 90 ASP A C 1
ATOM 658 O O . ASP A 1 90 ? -22.189 -11.488 -42.123 1.00 40.91 90 ASP A O 1
ATOM 662 N N . PRO A 1 91 ? -20.735 -13.207 -42.242 1.00 48.75 91 PRO A N 1
ATOM 663 C CA . PRO A 1 91 ? -21.404 -14.109 -41.309 1.00 48.75 91 PRO A CA 1
ATOM 664 C C . PRO A 1 91 ? -21.516 -13.522 -39.902 1.00 48.75 91 PRO A C 1
ATOM 666 O O . PRO A 1 91 ? -20.658 -12.768 -39.450 1.00 48.75 91 PRO A O 1
ATOM 669 N N . GLU A 1 92 ? -22.589 -13.907 -39.217 1.00 50.59 92 GLU A N 1
ATOM 670 C CA . GLU A 1 92 ? -22.938 -13.543 -37.845 1.00 50.59 92 GLU A CA 1
ATOM 671 C C . GLU A 1 92 ? -21.777 -13.861 -36.882 1.00 50.59 92 GLU A C 1
ATOM 673 O O . GLU A 1 92 ? -21.626 -14.977 -36.387 1.00 50.59 92 GLU A O 1
ATOM 678 N N . LEU A 1 93 ? -20.905 -12.874 -36.650 1.00 48.19 93 LEU A N 1
ATOM 679 C CA . LEU A 1 93 ? -19.984 -12.881 -35.523 1.00 48.19 93 LEU A CA 1
ATOM 680 C C . LEU A 1 93 ? -20.831 -12.633 -34.283 1.00 48.19 93 LEU A C 1
ATOM 682 O O . LEU A 1 93 ? -21.251 -11.504 -34.026 1.00 48.19 93 LEU A O 1
ATOM 686 N N . ASP A 1 94 ? -21.096 -13.725 -33.574 1.00 50.59 94 ASP A N 1
ATOM 687 C CA . ASP A 1 94 ? -21.736 -13.779 -32.267 1.00 50.59 94 ASP A CA 1
ATOM 688 C C . ASP A 1 94 ? -21.287 -12.568 -31.434 1.00 50.59 94 ASP A C 1
ATOM 690 O O . ASP A 1 94 ? -20.094 -12.384 -31.160 1.00 50.59 94 ASP A O 1
ATOM 694 N N . ALA A 1 95 ? -22.225 -11.668 -31.133 1.00 56.44 95 ALA A N 1
ATOM 695 C CA . ALA A 1 95 ? -21.936 -10.421 -30.444 1.00 56.44 95 ALA A CA 1
ATOM 696 C C . ALA A 1 95 ? -21.421 -10.758 -29.041 1.00 56.44 95 ALA A C 1
ATOM 698 O O . ALA A 1 95 ? -22.205 -11.022 -28.131 1.00 56.44 95 ALA A O 1
ATOM 699 N N . ALA A 1 96 ? -20.094 -10.789 -28.878 1.00 55.72 96 ALA A N 1
ATOM 700 C CA . ALA A 1 96 ? -19.446 -11.090 -27.612 1.00 55.72 96 ALA A CA 1
ATOM 701 C C . ALA A 1 96 ? -20.019 -10.169 -26.529 1.00 55.72 96 ALA A C 1
ATOM 703 O O . ALA A 1 96 ? -19.829 -8.949 -26.564 1.00 55.72 96 ALA A O 1
ATOM 704 N N . ALA A 1 97 ? -20.762 -10.756 -25.589 1.00 54.50 97 ALA A N 1
ATOM 705 C CA . ALA A 1 97 ? -21.329 -10.025 -24.469 1.00 54.50 97 ALA A CA 1
ATOM 706 C C . ALA A 1 97 ? -20.205 -9.268 -23.735 1.00 54.50 97 ALA A C 1
ATOM 708 O O . ALA A 1 97 ? -19.108 -9.816 -23.580 1.00 54.50 97 ALA A O 1
ATOM 709 N N . PRO A 1 98 ? -20.437 -8.019 -23.287 1.00 54.47 98 PRO A N 1
ATOM 710 C CA . PRO A 1 98 ? -19.415 -7.246 -22.594 1.00 54.47 98 PRO A CA 1
ATOM 711 C C . PRO A 1 98 ? -18.919 -8.026 -21.372 1.00 54.47 98 PRO A C 1
ATOM 713 O O . PRO A 1 98 ? -19.676 -8.295 -20.439 1.00 54.47 98 PRO A O 1
ATOM 716 N N . LEU A 1 99 ? -17.638 -8.404 -21.385 1.00 54.44 99 LEU A N 1
ATOM 717 C CA . LEU A 1 99 ? -17.004 -9.105 -20.275 1.00 54.44 99 LEU A CA 1
ATOM 718 C C . LEU A 1 99 ? -16.817 -8.120 -19.115 1.00 54.44 99 LEU A C 1
ATOM 720 O O . LEU A 1 99 ? -15.914 -7.283 -19.134 1.00 54.44 99 LEU A O 1
ATOM 724 N N . VAL A 1 100 ? -17.668 -8.217 -18.094 1.00 63.44 100 VAL A N 1
ATOM 725 C CA . VAL A 1 100 ? -17.463 -7.503 -16.829 1.00 63.44 100 VAL A CA 1
ATOM 726 C C . VAL A 1 100 ? -16.380 -8.242 -16.052 1.00 63.44 100 VAL A C 1
ATOM 728 O O . VAL A 1 100 ? -16.640 -9.253 -15.402 1.00 63.44 100 VAL A O 1
ATOM 731 N N . ILE A 1 101 ? -15.142 -7.756 -16.136 1.00 64.25 101 ILE A N 1
ATOM 732 C CA . ILE A 1 101 ? -14.065 -8.238 -15.271 1.00 64.25 101 ILE A CA 1
ATOM 733 C C . ILE A 1 101 ? -14.345 -7.697 -13.869 1.00 64.25 101 ILE A C 1
ATOM 735 O O . ILE A 1 101 ? -14.346 -6.484 -13.658 1.00 64.25 101 ILE A O 1
ATOM 739 N N . ALA A 1 102 ? -14.601 -8.588 -12.911 1.00 74.06 102 ALA A N 1
ATOM 740 C CA . ALA A 1 102 ? -14.758 -8.193 -11.520 1.00 74.06 102 ALA A CA 1
ATOM 741 C C . ALA A 1 102 ? -13.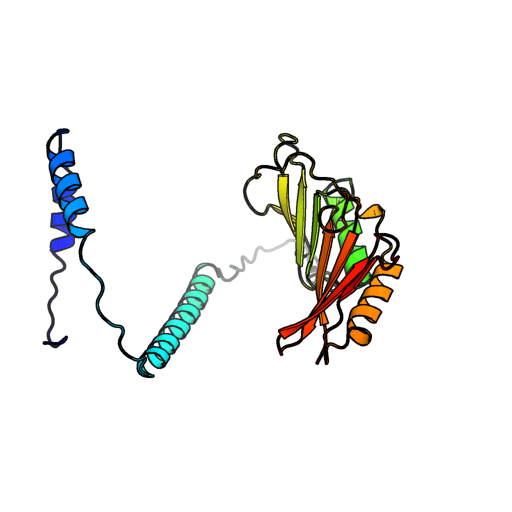460 -7.540 -11.013 1.00 74.06 102 ALA A C 1
ATOM 743 O O . ALA A 1 102 ? -12.387 -8.140 -11.070 1.00 74.06 102 ALA A O 1
ATOM 744 N N . THR A 1 103 ? -13.565 -6.314 -10.503 1.00 86.19 103 THR A N 1
ATOM 745 C CA . THR A 1 103 ? -12.490 -5.588 -9.817 1.00 86.19 103 THR A CA 1
ATOM 746 C C . THR A 1 103 ? -12.777 -5.574 -8.314 1.00 86.19 103 THR A C 1
ATOM 748 O O . THR A 1 103 ? -13.353 -4.610 -7.805 1.00 86.19 103 THR A O 1
ATOM 751 N N . PRO A 1 104 ? -12.431 -6.655 -7.582 1.00 93.75 104 PRO A N 1
ATOM 752 C CA . PRO A 1 104 ? -12.572 -6.690 -6.132 1.00 93.75 104 PRO A CA 1
ATOM 753 C C . PRO A 1 104 ? -11.775 -5.558 -5.479 1.00 93.75 104 PRO A C 1
ATOM 755 O O . PRO A 1 104 ? -10.747 -5.115 -5.995 1.00 93.75 104 PRO A O 1
ATOM 758 N 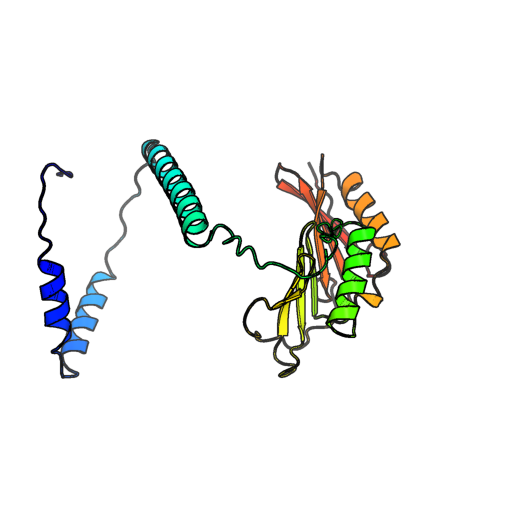N . SER A 1 105 ? -12.246 -5.111 -4.314 1.00 96.75 105 SER A N 1
ATOM 759 C CA . SER A 1 105 ? -11.605 -4.030 -3.566 1.00 96.75 105 SER A CA 1
A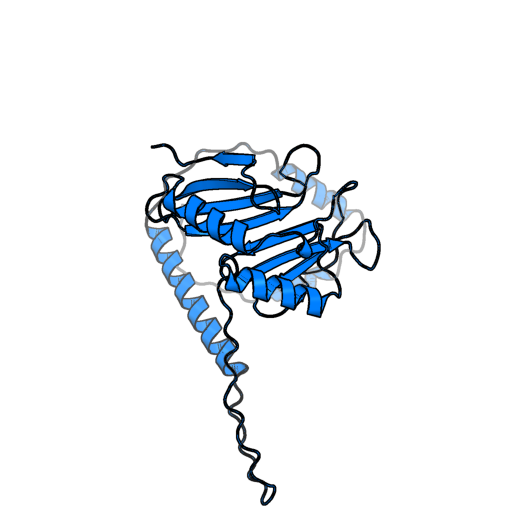TOM 760 C C . SER A 1 105 ? -10.160 -4.385 -3.212 1.00 96.75 105 SER A C 1
ATOM 762 O O . SER A 1 105 ? -9.916 -5.441 -2.626 1.00 96.75 105 SER A O 1
ATOM 764 N N . LEU A 1 106 ? -9.195 -3.510 -3.511 1.00 97.44 106 LEU A N 1
ATOM 765 C CA . LEU A 1 106 ? -7.764 -3.814 -3.318 1.00 97.44 106 LEU A CA 1
ATOM 766 C C . LEU A 1 106 ? -7.341 -3.859 -1.848 1.00 97.44 106 LEU A C 1
ATOM 768 O O . LEU A 1 106 ? -6.225 -4.265 -1.547 1.00 97.44 106 LEU A O 1
ATOM 772 N N . VAL A 1 107 ? -8.233 -3.478 -0.932 1.00 97.69 107 VAL A N 1
ATOM 773 C CA . VAL A 1 107 ? -8.058 -3.635 0.520 1.00 97.69 107 VAL A CA 1
ATOM 774 C C . VAL A 1 107 ? -8.801 -4.870 1.047 1.00 97.69 107 VAL A C 1
ATOM 776 O O . VAL A 1 107 ? -9.281 -4.897 2.176 1.00 97.69 107 VAL A O 1
ATOM 779 N N . THR A 1 108 ? -8.928 -5.899 0.211 1.00 97.69 108 THR A N 1
ATOM 780 C CA . THR A 1 108 ? -9.447 -7.226 0.565 1.00 97.69 108 THR A CA 1
ATOM 781 C C . THR A 1 108 ? -8.449 -8.295 0.139 1.00 97.69 108 THR A C 1
ATOM 783 O O . THR A 1 108 ? -7.579 -8.044 -0.696 1.00 97.69 108 THR A O 1
ATOM 786 N N . ARG A 1 109 ? -8.592 -9.509 0.677 1.00 97.69 109 ARG A N 1
ATOM 787 C CA . ARG A 1 109 ? -7.772 -10.666 0.293 1.00 97.69 109 ARG A CA 1
ATOM 788 C C . ARG A 1 109 ? -7.734 -10.865 -1.227 1.00 97.69 109 ARG A C 1
ATOM 790 O O . ARG A 1 109 ? -6.661 -10.955 -1.817 1.00 97.69 109 ARG A O 1
ATOM 797 N N . GLU A 1 110 ? -8.910 -10.913 -1.848 1.00 97.19 110 GLU A N 1
ATOM 798 C CA . GLU A 1 110 ? -9.068 -11.161 -3.284 1.00 97.19 110 GLU A CA 1
ATOM 799 C C . GLU A 1 110 ? -8.479 -10.026 -4.123 1.00 97.19 110 GLU A C 1
ATOM 801 O O . GLU A 1 110 ? -7.746 -10.286 -5.076 1.00 97.19 110 GLU A O 1
ATOM 806 N N . GLY A 1 111 ? -8.729 -8.768 -3.746 1.00 97.19 111 GLY A N 1
ATOM 807 C CA . GLY A 1 111 ? -8.189 -7.621 -4.474 1.00 97.19 111 GLY A CA 1
ATOM 808 C C . GLY A 1 111 ? -6.676 -7.473 -4.354 1.00 97.19 111 GLY A C 1
ATOM 809 O O . GLY A 1 111 ? -6.028 -7.166 -5.353 1.00 97.19 111 GLY A O 1
ATOM 810 N N . MET A 1 112 ? -6.088 -7.753 -3.185 1.00 98.06 112 MET A N 1
ATOM 811 C CA . MET A 1 112 ? -4.627 -7.776 -3.033 1.00 98.06 112 MET A CA 1
ATOM 812 C C . MET A 1 112 ? -3.992 -8.892 -3.870 1.00 98.06 112 MET A C 1
ATOM 814 O O . MET A 1 112 ? -2.965 -8.662 -4.510 1.00 98.06 112 MET A O 1
ATOM 818 N N . ALA A 1 113 ? -4.604 -10.083 -3.901 1.00 97.94 113 ALA A N 1
ATOM 819 C CA . ALA A 1 113 ? -4.110 -11.206 -4.698 1.00 97.94 113 ALA A CA 1
ATOM 820 C C . ALA A 1 113 ? -4.158 -10.884 -6.194 1.00 97.94 113 ALA A C 1
ATOM 822 O O . ALA A 1 113 ? -3.133 -10.972 -6.872 1.00 97.94 113 ALA A O 1
ATOM 823 N N . LEU A 1 114 ? -5.308 -10.402 -6.674 1.00 96.69 114 LEU A N 1
ATOM 824 C CA . LEU A 1 114 ? -5.477 -9.968 -8.058 1.00 96.69 114 LEU A CA 1
ATOM 825 C C . LEU A 1 114 ? -4.467 -8.878 -8.431 1.00 96.69 114 LEU A C 1
ATOM 827 O O . LEU A 1 114 ? -3.830 -8.960 -9.479 1.00 96.69 114 LEU A O 1
ATOM 831 N N . PHE A 1 115 ? -4.302 -7.861 -7.583 1.00 98.00 115 PHE A N 1
ATOM 832 C CA . PHE A 1 115 ? -3.358 -6.778 -7.838 1.00 98.00 115 PHE A CA 1
ATOM 833 C C . PHE A 1 115 ? -1.918 -7.285 -7.954 1.00 98.00 115 PHE A C 1
ATOM 835 O O . PHE A 1 115 ? -1.216 -6.887 -8.882 1.00 98.00 115 PHE A O 1
ATOM 842 N N . ARG A 1 116 ? -1.483 -8.185 -7.061 1.00 98.12 116 ARG A N 1
ATOM 843 C CA . ARG A 1 116 ? -0.139 -8.779 -7.108 1.00 98.12 116 ARG A CA 1
ATOM 844 C C . ARG A 1 116 ? 0.102 -9.539 -8.410 1.00 98.12 116 ARG A C 1
ATOM 846 O O . ARG A 1 116 ? 1.162 -9.377 -9.016 1.00 98.12 116 ARG A O 1
ATOM 853 N N . ASP A 1 117 ? -0.874 -10.324 -8.852 1.00 97.69 117 ASP A N 1
ATOM 854 C CA . ASP A 1 117 ? -0.760 -11.112 -10.080 1.00 97.69 117 ASP A CA 1
ATOM 855 C C . ASP A 1 117 ? -0.735 -10.212 -11.323 1.00 97.69 117 ASP A C 1
ATOM 857 O O . ASP A 1 117 ? 0.129 -10.368 -12.188 1.00 97.69 117 ASP A O 1
ATOM 861 N N . GLN A 1 118 ? -1.610 -9.203 -11.377 1.00 97.50 118 GLN A N 1
ATOM 862 C CA . GLN A 1 118 ? -1.640 -8.212 -12.457 1.00 97.50 118 GLN A CA 1
ATOM 863 C C . GLN A 1 118 ? -0.362 -7.373 -12.505 1.00 97.50 118 GLN A C 1
ATOM 865 O O . GLN A 1 118 ? 0.165 -7.084 -13.581 1.00 97.50 118 GLN A O 1
ATOM 870 N N . TYR A 1 119 ? 0.165 -6.992 -11.342 1.00 98.12 119 TYR A N 1
ATOM 871 C CA . TYR A 1 119 ? 1.423 -6.269 -11.240 1.00 98.12 119 TYR A CA 1
ATOM 872 C C . TYR A 1 119 ? 2.579 -7.096 -11.813 1.00 98.12 119 TYR A C 1
ATOM 874 O O . TYR A 1 119 ? 3.309 -6.620 -12.687 1.00 98.12 119 TYR A O 1
ATOM 882 N N . ARG A 1 120 ? 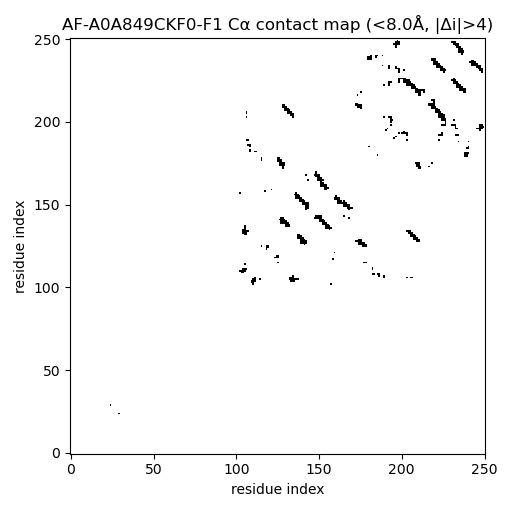2.690 -8.362 -11.390 1.00 98.00 120 ARG A N 1
ATOM 883 C CA . ARG A 1 120 ? 3.702 -9.291 -11.901 1.00 98.00 120 ARG A CA 1
ATOM 884 C C . ARG A 1 120 ? 3.574 -9.500 -13.406 1.00 98.00 120 ARG A C 1
ATOM 886 O O . ARG A 1 120 ? 4.580 -9.451 -14.105 1.00 98.00 120 ARG A O 1
ATOM 893 N N . ALA A 1 121 ? 2.357 -9.677 -13.917 1.00 97.69 121 ALA A N 1
ATOM 894 C CA . ALA A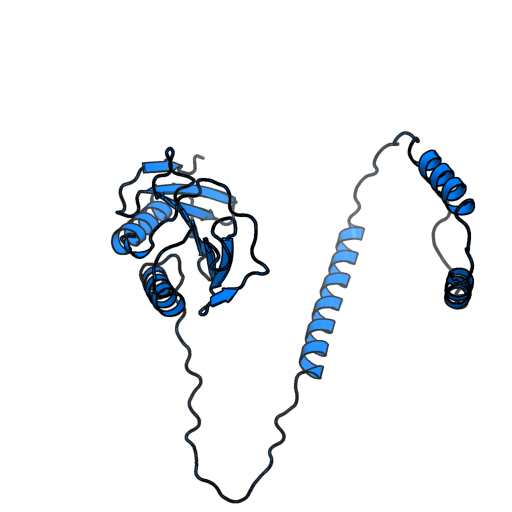 1 121 ? 2.114 -9.825 -15.350 1.00 97.69 121 ALA A CA 1
ATOM 895 C C . ALA A 1 121 ? 2.526 -8.574 -16.148 1.00 97.69 121 ALA A C 1
ATOM 897 O O . ALA A 1 121 ? 3.072 -8.689 -17.244 1.00 97.69 121 ALA A O 1
ATOM 898 N N . ARG A 1 122 ? 2.297 -7.372 -15.601 1.00 96.62 122 ARG A N 1
ATOM 899 C CA . ARG A 1 122 ? 2.605 -6.103 -16.274 1.00 96.62 122 ARG A CA 1
ATOM 900 C C . ARG A 1 122 ? 4.097 -5.785 -16.327 1.00 96.62 122 ARG A C 1
ATOM 902 O O . ARG A 1 122 ? 4.543 -5.194 -17.317 1.00 96.62 122 ARG A O 1
ATOM 909 N N . PHE A 1 123 ? 4.821 -6.068 -15.246 1.00 96.88 123 PHE A N 1
ATOM 910 C CA . PHE A 1 123 ? 6.190 -5.586 -15.044 1.00 96.88 123 PHE A CA 1
ATOM 911 C C . PHE A 1 123 ? 7.253 -6.688 -15.041 1.00 96.88 123 PHE A C 1
ATOM 913 O O . PHE A 1 123 ? 8.427 -6.371 -15.192 1.00 96.88 123 PHE A O 1
ATOM 920 N N . GLY A 1 124 ? 6.864 -7.958 -14.903 1.00 97.44 124 GLY A N 1
ATOM 921 C CA . GLY A 1 124 ? 7.782 -9.101 -14.847 1.00 97.44 124 GLY A CA 1
ATOM 922 C C . GLY A 1 124 ? 8.405 -9.355 -13.470 1.00 97.44 124 GLY A C 1
ATOM 923 O O . GLY A 1 124 ? 9.091 -10.356 -13.289 1.00 97.44 124 GLY A O 1
ATOM 924 N N . ASP A 1 125 ? 8.140 -8.493 -12.489 1.00 96.94 125 ASP A N 1
ATOM 925 C CA . ASP A 1 125 ? 8.610 -8.603 -11.108 1.00 96.94 125 ASP A CA 1
ATOM 926 C C . ASP A 1 125 ? 7.520 -8.155 -10.121 1.00 96.94 125 ASP A C 1
ATOM 928 O O . ASP A 1 125 ? 6.401 -7.818 -10.509 1.00 96.94 125 ASP A O 1
ATOM 932 N N . THR A 1 126 ? 7.834 -8.171 -8.828 1.00 97.69 126 THR A N 1
ATOM 933 C CA . THR A 1 126 ? 6.964 -7.676 -7.752 1.00 97.69 126 THR A CA 1
ATOM 934 C C . THR A 1 126 ? 7.602 -6.532 -6.959 1.00 97.69 126 THR A C 1
ATOM 936 O O . THR A 1 126 ? 7.188 -6.239 -5.842 1.00 97.69 126 THR A O 1
ATOM 939 N N . ILE A 1 127 ? 8.588 -5.846 -7.543 1.00 97.00 127 ILE A N 1
ATOM 940 C CA . ILE A 1 127 ? 9.470 -4.904 -6.849 1.00 97.00 127 ILE A CA 1
ATOM 941 C C . ILE A 1 127 ? 9.072 -3.455 -7.158 1.00 97.00 127 ILE A C 1
ATOM 943 O O . ILE A 1 127 ? 8.907 -3.070 -8.322 1.00 97.00 127 ILE A O 1
ATOM 947 N N . ALA A 1 128 ? 8.936 -2.638 -6.112 1.00 96.88 128 ALA A N 1
ATOM 948 C CA . ALA A 1 128 ? 8.662 -1.200 -6.191 1.00 96.88 128 ALA A CA 1
ATOM 949 C C . ALA A 1 128 ? 9.265 -0.453 -4.995 1.00 96.88 128 ALA A C 1
ATOM 951 O O . ALA A 1 128 ? 9.614 -1.066 -3.996 1.00 96.88 128 ALA A O 1
ATOM 952 N N . ASP A 1 129 ? 9.338 0.874 -5.048 1.00 95.88 129 ASP A N 1
ATOM 953 C CA . ASP A 1 129 ? 9.675 1.694 -3.876 1.00 95.88 129 ASP A CA 1
ATOM 954 C C . ASP A 1 129 ? 8.496 1.786 -2.900 1.00 95.88 129 ASP A C 1
ATOM 956 O O . ASP A 1 129 ? 8.677 1.800 -1.681 1.00 95.88 129 ASP A O 1
ATOM 960 N N . ARG A 1 130 ? 7.274 1.856 -3.440 1.00 96.56 130 ARG A N 1
ATOM 961 C CA . ARG A 1 130 ? 6.042 1.974 -2.660 1.00 96.56 130 ARG A CA 1
ATOM 962 C C . ARG A 1 130 ? 4.852 1.408 -3.414 1.00 96.56 130 ARG A C 1
ATOM 964 O O . ARG A 1 130 ? 4.638 1.742 -4.577 1.00 96.56 130 ARG A O 1
ATOM 971 N N . PHE A 1 131 ? 4.011 0.679 -2.690 1.00 98.31 131 PHE A N 1
ATOM 972 C CA . PHE A 1 131 ? 2.646 0.359 -3.090 1.00 98.31 131 PHE A CA 1
ATOM 973 C C . PHE A 1 131 ? 1.657 1.105 -2.193 1.00 98.31 131 PHE A C 1
ATOM 975 O O . PHE A 1 131 ? 1.770 1.085 -0.968 1.00 98.31 131 PHE A O 1
ATOM 982 N N . LEU A 1 132 ? 0.680 1.764 -2.806 1.00 98.12 132 LEU A N 1
ATOM 983 C CA . LEU A 1 132 ? -0.400 2.469 -2.129 1.00 98.12 132 LEU A CA 1
ATOM 984 C C . LEU A 1 132 ? -1.728 1.928 -2.654 1.00 98.12 132 LEU A C 1
ATOM 986 O O . LEU A 1 132 ? -2.095 2.209 -3.793 1.00 9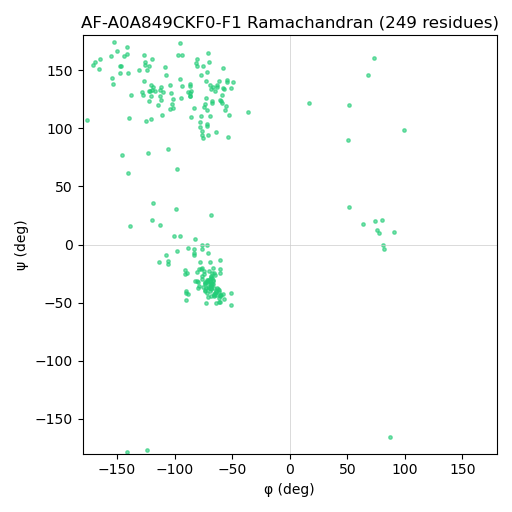8.12 132 LEU A O 1
ATOM 990 N N . LEU A 1 133 ? -2.425 1.137 -1.842 1.00 98.56 133 LEU A N 1
ATOM 991 C CA . LEU A 1 133 ? -3.669 0.466 -2.218 1.00 98.56 133 LEU A CA 1
ATOM 992 C C . LEU A 1 133 ? -4.856 1.182 -1.582 1.00 98.56 133 LEU A C 1
ATOM 994 O O . LEU A 1 133 ? -4.987 1.194 -0.363 1.00 98.56 133 LEU A O 1
ATOM 998 N N . TYR A 1 134 ? -5.729 1.745 -2.402 1.00 98.38 134 TYR A N 1
ATOM 999 C CA . TYR A 1 134 ? -7.069 2.185 -2.025 1.00 98.38 134 TYR A CA 1
ATOM 1000 C C . TYR A 1 134 ? -8.083 1.095 -2.397 1.00 98.38 134 TYR A C 1
ATOM 1002 O O . TYR A 1 134 ? -7.770 0.232 -3.215 1.00 98.38 134 TYR A O 1
ATOM 1010 N N . PRO A 1 135 ? -9.313 1.122 -1.857 1.00 97.94 135 PRO A N 1
ATOM 1011 C CA . PRO A 1 135 ? -10.346 0.167 -2.242 1.00 97.94 135 PRO A CA 1
ATOM 1012 C C . PRO A 1 135 ? -10.551 0.046 -3.759 1.00 97.94 135 PRO A C 1
ATOM 1014 O O . PRO A 1 135 ? -10.670 -1.060 -4.269 1.00 97.94 135 PRO A O 1
ATOM 1017 N N . ASP A 1 136 ? -10.547 1.158 -4.491 1.00 96.75 136 ASP A N 1
ATOM 1018 C CA . ASP A 1 136 ? -10.905 1.232 -5.912 1.00 96.75 136 ASP A CA 1
ATOM 1019 C C . ASP A 1 136 ? -9.714 1.455 -6.863 1.00 96.75 136 ASP A C 1
ATOM 1021 O O . ASP A 1 136 ? -9.873 1.402 -8.085 1.00 96.75 136 ASP A O 1
ATOM 1025 N N . MET A 1 137 ? -8.522 1.744 -6.334 1.00 97.31 137 MET A N 1
ATOM 1026 C CA . MET A 1 137 ? -7.328 2.003 -7.139 1.00 97.31 137 MET A CA 1
ATOM 1027 C C . MET A 1 137 ? -6.039 1.713 -6.387 1.00 97.31 137 MET A C 1
ATOM 1029 O O . MET A 1 137 ? -6.008 1.726 -5.163 1.00 97.31 137 MET A O 1
ATOM 1033 N N . ALA A 1 138 ? -4.940 1.561 -7.114 1.00 98.50 138 ALA A N 1
ATOM 1034 C CA . ALA A 1 138 ? -3.613 1.600 -6.519 1.00 98.50 138 ALA A CA 1
ATOM 1035 C C . ALA A 1 138 ? -2.715 2.626 -7.208 1.00 98.50 138 ALA A C 1
ATOM 1037 O O . ALA A 1 138 ? -2.908 2.953 -8.378 1.00 98.50 138 ALA A O 1
ATOM 1038 N N . SER A 1 139 ? -1.727 3.115 -6.469 1.00 98.19 139 SER A N 1
ATOM 1039 C CA . SER A 1 139 ? -0.595 3.871 -6.994 1.00 98.19 139 SER A CA 1
ATOM 1040 C C . SER A 1 139 ? 0.686 3.129 -6.640 1.00 98.19 139 SER A C 1
ATOM 1042 O O . SER A 1 139 ? 0.835 2.643 -5.516 1.00 98.19 139 SER A O 1
ATOM 1044 N N . VAL A 1 140 ? 1.611 3.040 -7.588 1.00 98.25 140 VAL A N 1
ATOM 1045 C CA . VAL A 1 140 ? 2.913 2.402 -7.395 1.00 98.25 140 VAL A CA 1
ATOM 1046 C C . VAL A 1 140 ? 4.010 3.350 -7.827 1.00 98.25 140 VAL A C 1
ATOM 1048 O O . VAL A 1 140 ? 3.978 3.838 -8.953 1.00 98.25 140 VAL A O 1
ATOM 1051 N N . ASP A 1 141 ? 4.995 3.556 -6.963 1.00 97.38 141 ASP A N 1
ATOM 1052 C CA . ASP A 1 141 ? 6.232 4.247 -7.311 1.00 97.38 141 ASP A CA 1
ATOM 1053 C C . ASP A 1 141 ? 7.329 3.199 -7.503 1.00 97.38 141 ASP A C 1
ATOM 1055 O O . ASP A 1 141 ? 7.610 2.421 -6.591 1.00 97.38 141 ASP A O 1
ATOM 1059 N N . ARG A 1 142 ? 7.929 3.141 -8.694 1.00 95.94 142 ARG A N 1
ATOM 1060 C CA . ARG A 1 142 ? 8.982 2.173 -9.040 1.00 95.94 142 ARG A CA 1
ATOM 1061 C C . ARG A 1 142 ? 10.249 2.873 -9.517 1.00 95.94 142 ARG A C 1
ATOM 1063 O O . ARG A 1 142 ? 10.120 3.899 -10.185 1.00 95.94 142 ARG A O 1
ATOM 1070 N N . PRO A 1 143 ? 11.446 2.298 -9.309 1.00 95.69 143 PRO A N 1
ATOM 1071 C CA . PRO A 1 143 ? 12.656 2.768 -9.979 1.00 95.69 143 PRO A CA 1
ATOM 1072 C C . PRO A 1 143 ? 12.449 2.868 -11.498 1.00 95.69 143 PRO A C 1
ATOM 1074 O O . PRO A 1 143 ? 11.871 1.973 -12.116 1.00 95.69 143 PRO A O 1
ATOM 1077 N N . SER A 1 144 ? 12.888 3.972 -12.104 1.00 94.50 144 SER A N 1
ATOM 1078 C CA . SER A 1 144 ? 12.753 4.172 -13.548 1.00 94.50 144 SER A CA 1
ATOM 1079 C C . SER A 1 144 ? 13.733 3.285 -14.307 1.00 94.50 144 SER A C 1
ATOM 1081 O O . SER A 1 144 ? 14.901 3.173 -13.941 1.00 94.50 144 SER A O 1
ATOM 1083 N N . ALA A 1 145 ? 13.280 2.732 -15.433 1.00 89.50 145 ALA A N 1
ATOM 1084 C CA . ALA A 1 145 ? 14.146 2.010 -16.362 1.00 89.50 145 ALA A CA 1
ATOM 1085 C C . ALA A 1 145 ? 15.143 2.929 -17.098 1.00 89.50 145 ALA A C 1
ATOM 1087 O O . ALA A 1 145 ? 16.093 2.438 -17.698 1.00 89.50 145 ALA A O 1
ATOM 1088 N N . ILE A 1 146 ? 14.933 4.253 -17.073 1.00 91.62 146 ILE A N 1
ATOM 1089 C CA . ILE A 1 146 ? 15.820 5.228 -17.726 1.00 91.62 146 ILE A CA 1
ATOM 1090 C C . ILE A 1 146 ? 17.131 5.363 -16.943 1.00 91.62 146 ILE A C 1
ATOM 1092 O O . ILE A 1 146 ? 18.210 5.323 -17.527 1.00 91.62 146 ILE A O 1
ATOM 1096 N N . ARG A 1 147 ? 17.027 5.570 -15.624 1.00 91.88 147 ARG A N 1
ATOM 1097 C CA . ARG A 1 147 ? 18.145 5.623 -14.671 1.00 91.88 147 ARG A CA 1
ATOM 1098 C C . ARG A 1 147 ? 17.630 5.513 -13.236 1.00 91.88 147 ARG A C 1
ATOM 1100 O O . ARG A 1 147 ? 16.534 5.982 -12.931 1.00 91.88 147 ARG A O 1
ATOM 1107 N N . ASP A 1 148 ? 18.462 4.972 -12.356 1.00 87.75 148 ASP A N 1
ATOM 1108 C CA . ASP A 1 148 ? 18.158 4.676 -10.948 1.00 87.75 148 ASP A CA 1
ATOM 1109 C C . ASP A 1 148 ? 17.919 5.913 -10.060 1.00 87.75 148 ASP A C 1
ATOM 1111 O O . ASP A 1 148 ? 17.273 5.818 -9.018 1.00 87.75 148 ASP A O 1
ATOM 1115 N N . THR A 1 149 ? 18.384 7.092 -10.480 1.00 94.00 149 THR A N 1
ATOM 1116 C CA . THR A 1 149 ? 18.114 8.373 -9.808 1.00 94.00 149 THR A CA 1
ATOM 1117 C C . THR A 1 149 ? 16.700 8.901 -10.065 1.00 94.00 149 THR A C 1
ATOM 1119 O O . THR A 1 149 ? 16.367 10.000 -9.617 1.00 94.00 149 THR A O 1
ATOM 1122 N N . LEU A 1 150 ? 15.883 8.187 -10.844 1.00 96.44 150 LEU A N 1
ATOM 1123 C CA . LEU A 1 150 ? 14.500 8.538 -11.151 1.00 96.44 150 LEU A CA 1
ATOM 1124 C C . LEU A 1 150 ? 13.551 7.412 -10.730 1.00 96.44 150 LEU A C 1
ATOM 1126 O O . LEU A 1 150 ? 13.924 6.242 -10.700 1.00 96.44 150 LEU A O 1
ATOM 1130 N N . TYR A 1 151 ? 12.306 7.771 -10.443 1.00 96.69 151 TYR A N 1
ATOM 1131 C CA . TYR A 1 151 ? 11.207 6.831 -10.262 1.00 96.69 151 TYR A CA 1
ATOM 1132 C C . TYR A 1 151 ? 10.043 7.187 -11.185 1.00 96.69 151 TYR A C 1
ATOM 1134 O O . TYR A 1 151 ? 9.891 8.330 -11.628 1.00 96.69 151 TYR A O 1
ATOM 1142 N N . GLU A 1 152 ? 9.216 6.193 -11.477 1.00 97.38 152 GLU A N 1
ATOM 1143 C CA . GLU A 1 152 ? 7.992 6.321 -12.251 1.00 97.38 152 GLU A CA 1
ATOM 1144 C C . GLU A 1 152 ? 6.797 5.955 -11.386 1.00 97.38 152 GLU A C 1
ATOM 1146 O O . GLU A 1 152 ? 6.791 4.911 -10.730 1.00 97.38 152 GLU A O 1
ATOM 1151 N N . SER A 1 153 ? 5.775 6.804 -11.422 1.00 97.38 153 SER A N 1
ATOM 1152 C CA . SER A 1 153 ? 4.504 6.542 -10.758 1.00 97.38 153 SER A CA 1
ATOM 1153 C C . SER A 1 153 ? 3.528 5.895 -11.738 1.00 97.38 153 SER A C 1
ATOM 1155 O O . SER A 1 153 ? 3.390 6.344 -12.878 1.00 97.38 153 SER A O 1
ATOM 1157 N N . TRP A 1 154 ? 2.820 4.866 -11.292 1.00 98.19 154 TRP A N 1
ATOM 1158 C CA . TRP A 1 154 ? 1.823 4.132 -12.067 1.00 98.19 154 TRP A CA 1
ATOM 1159 C C . TRP A 1 154 ? 0.516 4.047 -11.289 1.00 98.19 154 TRP A C 1
ATOM 1161 O O . TRP A 1 154 ? 0.514 3.648 -10.129 1.00 98.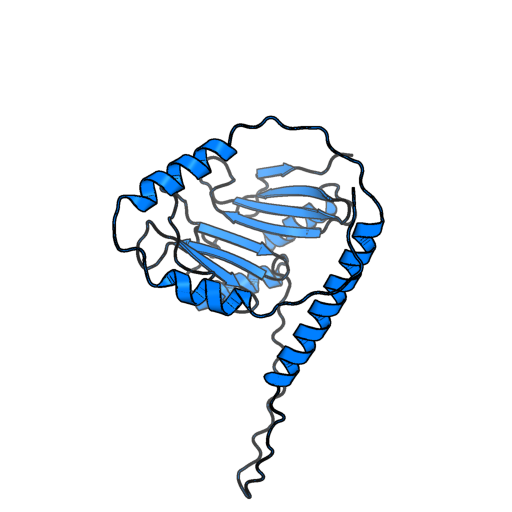19 154 TRP A O 1
ATOM 1171 N N . ASN A 1 155 ? -0.597 4.371 -11.941 1.00 98.12 155 ASN A N 1
ATOM 1172 C CA . ASN A 1 155 ? -1.936 4.178 -11.399 1.00 98.12 155 ASN A CA 1
ATOM 1173 C C . ASN A 1 155 ? -2.515 2.854 -11.895 1.00 98.12 155 ASN A C 1
ATOM 1175 O O . ASN A 1 155 ? -2.345 2.498 -13.062 1.00 98.12 155 ASN A O 1
ATOM 1179 N N . TYR A 1 156 ? -3.244 2.167 -11.025 1.00 97.62 156 TYR A N 1
ATOM 1180 C CA . TYR A 1 156 ? -3.967 0.944 -11.332 1.00 97.62 156 TYR A CA 1
ATOM 1181 C C . TYR A 1 156 ? -5.455 1.102 -11.034 1.00 97.62 156 TYR A C 1
ATOM 1183 O O . TYR A 1 156 ? -5.834 1.403 -9.903 1.00 97.62 156 TYR A O 1
ATOM 1191 N N . ARG A 1 157 ? -6.289 0.863 -12.049 1.00 95.50 157 ARG A N 1
ATOM 1192 C CA . ARG A 1 157 ? -7.760 0.774 -11.954 1.00 95.50 157 ARG A CA 1
ATOM 1193 C C . ARG A 1 157 ? -8.271 -0.353 -12.860 1.00 95.50 157 ARG A C 1
ATOM 1195 O O . ARG A 1 157 ? -8.938 -0.100 -13.854 1.00 95.50 157 ARG A O 1
ATOM 1202 N N . GLY A 1 158 ? -7.840 -1.588 -12.586 1.00 90.62 158 GLY A N 1
ATOM 1203 C CA . GLY A 1 158 ? -8.050 -2.741 -13.482 1.00 90.62 158 GLY A CA 1
ATOM 1204 C C . GLY A 1 158 ? -7.048 -2.828 -14.645 1.00 90.62 158 GLY A C 1
ATOM 1205 O O . GLY A 1 158 ? -7.082 -3.764 -15.433 1.00 90.62 158 GLY A O 1
ATOM 1206 N N . GLY A 1 159 ? -6.125 -1.871 -14.728 1.00 93.62 159 GLY A N 1
ATOM 1207 C CA . GLY A 1 159 ? -5.019 -1.819 -15.678 1.00 93.62 159 GLY A CA 1
ATOM 1208 C C . GLY A 1 159 ? -4.034 -0.722 -15.273 1.00 93.62 159 GLY A C 1
ATOM 1209 O O . GLY A 1 159 ? -4.410 0.194 -14.539 1.00 93.62 159 GLY A O 1
ATOM 1210 N N . PHE A 1 160 ? -2.778 -0.831 -15.714 1.00 97.12 160 PHE A N 1
ATOM 1211 C CA . PHE A 1 160 ? -1.702 0.090 -15.331 1.00 97.12 160 PHE A CA 1
ATOM 1212 C C . PHE A 1 160 ? -1.517 1.220 -16.343 1.00 97.12 160 PHE A C 1
ATOM 1214 O O . PHE A 1 160 ? -1.247 0.970 -17.518 1.00 97.12 160 PHE A O 1
ATOM 1221 N N . ALA A 1 161 ? -1.558 2.459 -15.859 1.00 97.00 161 ALA A N 1
ATOM 1222 C CA . ALA A 1 161 ? -1.273 3.660 -16.636 1.00 97.00 161 ALA A CA 1
ATOM 1223 C C . ALA A 1 161 ? -0.206 4.512 -15.943 1.00 97.00 161 ALA A C 1
ATOM 1225 O O . ALA A 1 161 ? -0.211 4.654 -14.719 1.00 97.00 161 ALA A O 1
ATOM 1226 N N . LYS A 1 162 ? 0.709 5.092 -16.722 1.00 95.75 162 LYS A N 1
ATOM 1227 C CA . LYS A 1 162 ? 1.757 5.962 -16.184 1.00 95.75 162 LYS A CA 1
ATOM 1228 C C . LYS A 1 162 ? 1.134 7.258 -15.664 1.00 95.75 162 LYS A C 1
ATOM 1230 O O . LYS A 1 162 ? 0.308 7.869 -16.336 1.00 95.75 162 LYS A O 1
ATOM 1235 N N . SER A 1 163 ? 1.532 7.674 -14.469 1.00 92.31 163 SER A N 1
ATOM 1236 C CA . SER A 1 163 ? 1.053 8.884 -13.805 1.00 92.31 163 SER A CA 1
ATOM 1237 C C . SER A 1 163 ? 2.040 10.034 -14.022 1.00 92.31 163 SER A C 1
ATOM 1239 O O . SER A 1 163 ? 2.663 10.511 -13.075 1.00 92.31 163 SER A O 1
ATOM 1241 N N . GLY A 1 164 ? 2.187 10.460 -15.279 1.00 92.69 164 GLY A N 1
ATOM 1242 C CA . GLY A 1 164 ? 3.064 11.565 -15.681 1.00 92.69 164 GLY A CA 1
ATOM 1243 C C . GLY A 1 164 ? 4.516 11.166 -15.962 1.00 92.69 164 GLY A C 1
ATOM 1244 O O . GLY A 1 164 ? 4.843 9.987 -16.133 1.00 92.69 164 GLY A O 1
ATOM 1245 N N . ASP A 1 165 ? 5.378 12.179 -16.041 1.00 95.06 165 ASP A N 1
ATOM 1246 C CA . ASP A 1 165 ? 6.798 12.012 -16.347 1.00 95.06 165 ASP A CA 1
ATOM 1247 C C . ASP A 1 165 ? 7.596 11.457 -15.151 1.00 95.06 165 ASP A C 1
ATOM 1249 O O . ASP A 1 165 ? 7.211 11.665 -13.994 1.00 95.06 165 ASP A O 1
ATOM 1253 N N . PRO A 1 166 ? 8.724 10.761 -15.398 1.00 95.88 166 PRO A N 1
ATOM 1254 C CA . PRO A 1 166 ? 9.625 10.309 -14.341 1.00 95.88 166 PRO A CA 1
ATOM 1255 C C . PRO A 1 166 ? 10.097 11.456 -13.438 1.00 95.88 166 PRO A C 1
ATOM 1257 O O . PRO A 1 166 ? 10.412 12.550 -13.907 1.00 95.88 166 PRO A O 1
ATOM 1260 N N . ARG A 1 167 ? 10.199 11.190 -12.134 1.00 96.06 167 ARG A N 1
ATOM 1261 C CA . ARG A 1 167 ? 10.566 12.180 -11.106 1.00 96.06 167 ARG A CA 1
ATOM 1262 C C . ARG A 1 167 ? 11.841 11.776 -10.374 1.00 96.06 167 ARG A C 1
ATOM 1264 O O . ARG A 1 167 ? 12.210 10.607 -10.371 1.00 96.06 167 ARG A O 1
ATOM 1271 N N . SER A 1 168 ? 12.513 12.736 -9.737 1.00 96.00 168 SER A N 1
ATOM 1272 C CA . SER A 1 168 ? 13.731 12.487 -8.949 1.00 96.00 168 SER A CA 1
ATOM 1273 C C . SER A 1 168 ? 13.480 11.510 -7.801 1.00 96.00 168 SER A C 1
ATOM 1275 O O . SER A 1 168 ? 12.636 11.772 -6.947 1.00 96.00 168 SER A O 1
ATOM 1277 N N . ARG A 1 169 ? 14.236 10.411 -7.759 1.00 93.81 169 ARG A N 1
ATOM 1278 C CA . ARG A 1 169 ? 14.191 9.395 -6.700 1.00 93.81 169 ARG A CA 1
ATOM 1279 C C . ARG A 1 169 ? 15.148 9.773 -5.578 1.00 93.81 169 ARG A C 1
ATOM 1281 O O . ARG A 1 169 ? 16.299 10.124 -5.829 1.00 93.81 169 ARG A O 1
ATOM 1288 N N . THR A 1 170 ? 14.669 9.723 -4.339 1.00 90.75 170 THR A N 1
ATOM 1289 C CA . THR A 1 170 ? 15.499 10.009 -3.165 1.00 90.75 170 THR A CA 1
ATOM 1290 C C . THR A 1 170 ? 16.628 8.982 -3.057 1.00 90.75 170 THR A C 1
ATOM 1292 O O . THR A 1 170 ? 16.424 7.782 -3.240 1.00 90.75 170 THR A O 1
ATOM 1295 N N . SER A 1 171 ? 17.843 9.452 -2.769 1.00 88.44 171 SER A N 1
ATOM 1296 C CA . SER A 1 171 ? 18.983 8.555 -2.564 1.00 88.44 171 SER A CA 1
ATOM 1297 C C . SER A 1 171 ? 18.750 7.660 -1.344 1.00 88.44 171 SER A C 1
ATOM 1299 O O . SER A 1 171 ? 18.269 8.127 -0.312 1.00 88.44 171 SER A O 1
ATOM 1301 N N . GLY A 1 172 ? 19.081 6.374 -1.467 1.00 85.94 172 GLY A N 1
ATOM 1302 C CA . GLY A 1 172 ? 18.881 5.391 -0.401 1.00 85.94 172 GLY A CA 1
ATOM 1303 C C . GLY A 1 172 ? 17.439 4.903 -0.229 1.00 85.94 172 GLY A C 1
ATOM 1304 O O . GLY A 1 172 ? 17.166 4.204 0.743 1.00 85.94 172 GLY A O 1
ATOM 1305 N N . THR A 1 173 ? 16.512 5.228 -1.142 1.00 90.00 173 THR A N 1
ATOM 1306 C CA . THR A 1 173 ? 15.174 4.617 -1.136 1.00 90.00 173 THR A CA 1
ATOM 1307 C C . THR A 1 173 ? 15.292 3.099 -1.272 1.00 90.00 173 THR A C 1
ATOM 1309 O O . THR A 1 173 ? 15.853 2.586 -2.245 1.00 90.00 173 THR A O 1
ATOM 1312 N N . VAL A 1 174 ? 14.754 2.388 -0.283 1.00 92.50 174 VAL A N 1
ATOM 1313 C CA . VAL A 1 174 ? 14.709 0.926 -0.245 1.00 92.50 174 VAL A CA 1
ATOM 1314 C C . VAL A 1 174 ? 13.460 0.451 -0.980 1.00 92.50 174 VAL A C 1
ATOM 1316 O O . VAL A 1 174 ? 12.353 0.899 -0.682 1.00 92.50 174 VAL A O 1
ATOM 1319 N N . THR A 1 175 ? 13.646 -0.459 -1.934 1.00 94.50 175 THR A N 1
ATOM 1320 C CA . THR A 1 175 ? 12.547 -1.137 -2.622 1.00 94.50 175 THR A CA 1
ATOM 1321 C C . THR A 1 175 ? 11.955 -2.233 -1.747 1.00 94.50 175 THR A C 1
ATOM 1323 O O . THR A 1 175 ? 12.673 -2.931 -1.032 1.00 94.50 175 THR A O 1
ATOM 1326 N N . VAL A 1 176 ? 10.654 -2.438 -1.871 1.00 96.50 176 VAL A N 1
ATOM 1327 C CA . VAL A 1 176 ? 9.912 -3.546 -1.287 1.00 96.50 176 VAL A CA 1
ATOM 1328 C C . VAL A 1 176 ? 9.490 -4.537 -2.369 1.00 96.50 176 VAL A C 1
ATOM 1330 O O . VAL A 1 176 ? 9.303 -4.170 -3.530 1.00 96.50 176 VAL A O 1
ATOM 1333 N N . ASP A 1 177 ? 9.324 -5.797 -1.977 1.00 97.00 177 ASP A N 1
ATOM 1334 C CA . ASP A 1 177 ? 8.851 -6.865 -2.852 1.00 97.00 177 ASP A CA 1
ATOM 1335 C C . ASP A 1 177 ? 7.441 -7.307 -2.435 1.00 97.00 177 ASP A C 1
ATOM 1337 O O . ASP A 1 177 ? 7.252 -7.929 -1.389 1.00 97.00 177 ASP A O 1
ATOM 1341 N N . LEU A 1 178 ? 6.442 -7.017 -3.270 1.00 97.38 178 LEU A N 1
ATOM 1342 C CA . LEU A 1 178 ? 5.044 -7.431 -3.101 1.00 97.38 178 LEU A CA 1
ATOM 1343 C C . LEU A 1 178 ? 4.867 -8.957 -3.084 1.00 97.38 178 LEU A C 1
ATOM 1345 O O . LEU A 1 178 ? 3.878 -9.458 -2.552 1.00 97.38 178 LEU A O 1
ATOM 1349 N N . GLY A 1 179 ? 5.822 -9.711 -3.630 1.00 97.25 179 GLY A N 1
ATOM 1350 C CA . GLY A 1 179 ? 5.859 -11.168 -3.557 1.00 97.25 179 GLY A CA 1
ATOM 1351 C C . GLY A 1 179 ? 6.049 -11.696 -2.134 1.00 97.25 179 GLY A C 1
ATOM 1352 O O . GLY A 1 179 ? 5.583 -12.792 -1.840 1.00 97.25 179 GLY A O 1
ATOM 1353 N N . THR A 1 180 ? 6.665 -10.906 -1.248 1.00 96.62 180 THR A N 1
ATOM 1354 C CA . THR A 1 180 ? 6.898 -11.267 0.164 1.00 96.62 180 THR A CA 1
ATOM 1355 C C . THR A 1 180 ? 5.697 -10.997 1.070 1.00 96.62 180 THR A C 1
ATOM 1357 O O . THR A 1 180 ? 5.705 -11.396 2.231 1.00 96.62 180 THR A O 1
ATOM 1360 N N . LEU A 1 181 ? 4.668 -10.320 0.551 1.00 97.50 181 LEU A N 1
ATOM 1361 C CA . LEU A 1 181 ? 3.480 -9.965 1.312 1.00 97.50 181 LEU A CA 1
ATOM 1362 C C . LEU A 1 181 ? 2.591 -11.195 1.540 1.00 97.50 181 LEU A C 1
ATOM 1364 O O . LEU A 1 181 ? 2.057 -11.773 0.584 1.00 97.50 181 LEU A O 1
ATOM 1368 N N . ASP A 1 182 ? 2.384 -11.551 2.807 1.00 98.31 182 ASP A N 1
ATOM 1369 C CA . ASP A 1 182 ? 1.422 -12.574 3.211 1.00 98.31 182 ASP A CA 1
ATOM 1370 C C . ASP A 1 182 ? 0.001 -11.995 3.172 1.00 98.31 182 ASP A C 1
ATOM 1372 O O . ASP A 1 182 ? -0.442 -11.261 4.056 1.00 98.31 182 ASP A O 1
ATOM 1376 N N . ILE A 1 183 ? -0.724 -12.323 2.104 1.00 98.25 183 ILE A N 1
ATOM 1377 C CA . ILE A 1 183 ? -2.068 -11.801 1.837 1.00 98.25 183 ILE A CA 1
ATOM 1378 C C . ILE A 1 183 ? -3.095 -12.309 2.855 1.00 98.25 183 ILE A C 1
ATOM 1380 O O . ILE A 1 183 ? -4.020 -11.569 3.201 1.00 98.25 183 ILE A O 1
ATOM 1384 N N . ASP A 1 184 ? -2.943 -13.539 3.346 1.00 98.44 184 ASP A N 1
ATOM 1385 C CA . ASP A 1 184 ? -3.855 -14.124 4.331 1.00 98.44 184 ASP A CA 1
ATOM 1386 C C . ASP A 1 184 ? -3.664 -13.456 5.698 1.00 98.44 184 ASP A C 1
ATOM 1388 O O . ASP A 1 184 ? -4.638 -13.075 6.366 1.00 98.44 184 ASP A O 1
ATOM 1392 N N . ALA A 1 185 ? -2.408 -13.206 6.072 1.00 98.19 185 ALA A N 1
ATOM 1393 C CA . ALA A 1 185 ? -2.087 -12.436 7.263 1.00 98.19 185 ALA A CA 1
ATOM 1394 C C . ALA A 1 185 ? -2.586 -10.985 7.150 1.00 98.19 185 ALA A C 1
ATOM 1396 O O . ALA A 1 185 ? -3.226 -10.483 8.076 1.00 98.19 185 ALA A O 1
ATOM 1397 N N . MET A 1 186 ? -2.397 -10.322 6.001 1.00 98.38 186 MET A N 1
ATOM 1398 C CA . MET A 1 186 ? -2.918 -8.967 5.781 1.00 98.38 186 MET A CA 1
ATOM 1399 C C . MET A 1 186 ? -4.446 -8.905 5.872 1.00 98.38 186 MET A C 1
ATOM 1401 O O . MET A 1 186 ? -4.979 -7.982 6.482 1.00 98.38 186 MET A O 1
ATOM 1405 N N . ALA A 1 187 ? -5.170 -9.886 5.327 1.00 98.12 187 ALA A N 1
ATOM 1406 C CA . ALA A 1 187 ? -6.630 -9.953 5.446 1.00 98.12 187 ALA A CA 1
ATOM 1407 C C . ALA A 1 187 ? -7.092 -10.078 6.911 1.00 98.12 187 ALA A C 1
ATOM 1409 O O . ALA A 1 187 ? -8.060 -9.433 7.333 1.00 98.12 187 ALA A O 1
ATOM 1410 N N . SER A 1 188 ? -6.357 -10.854 7.708 1.00 98.06 188 SER A N 1
ATOM 1411 C CA . SER A 1 188 ? -6.598 -10.987 9.147 1.00 98.06 188 SER A CA 1
ATOM 1412 C C . SER A 1 188 ? -6.333 -9.668 9.883 1.00 98.06 188 SER A C 1
ATOM 1414 O O . SER A 1 188 ? -7.151 -9.232 10.695 1.00 98.06 188 SER A O 1
ATOM 1416 N N . LEU A 1 189 ? -5.239 -8.977 9.547 1.00 98.12 189 LEU A N 1
ATOM 1417 C CA . LEU A 1 189 ? -4.908 -7.667 10.112 1.00 98.12 189 LEU A CA 1
ATOM 1418 C C . LEU A 1 189 ? -5.884 -6.566 9.696 1.00 98.12 189 LEU A C 1
ATOM 1420 O O . LEU A 1 189 ? -6.165 -5.684 10.499 1.00 98.12 189 LEU A O 1
ATOM 1424 N N . ILE A 1 190 ? -6.433 -6.611 8.482 1.00 97.94 190 ILE A N 1
ATOM 1425 C CA . ILE A 1 190 ? -7.493 -5.698 8.030 1.00 97.94 190 ILE A CA 1
ATOM 1426 C C . ILE A 1 190 ? -8.734 -5.860 8.909 1.00 97.94 190 ILE A C 1
ATOM 1428 O O . ILE A 1 190 ? -9.288 -4.867 9.383 1.00 97.94 190 ILE A O 1
ATOM 1432 N N . THR A 1 191 ? -9.131 -7.106 9.174 1.00 97.12 191 THR A N 1
ATOM 1433 C CA . THR A 1 191 ? -10.257 -7.408 10.067 1.00 97.12 191 THR A CA 1
ATOM 1434 C C . THR A 1 191 ? -9.979 -6.875 11.471 1.00 97.12 191 THR A C 1
ATOM 1436 O O . THR A 1 191 ? -10.787 -6.119 12.008 1.00 97.12 191 THR A O 1
ATOM 1439 N N . LEU A 1 192 ? -8.797 -7.173 12.022 1.00 97.00 192 LEU A N 1
ATOM 1440 C CA . LEU A 1 192 ? -8.356 -6.658 13.318 1.00 97.00 192 LEU A CA 1
ATOM 1441 C C . LEU A 1 192 ? -8.341 -5.125 13.360 1.00 97.00 192 LEU A C 1
ATOM 1443 O O . LEU A 1 192 ? -8.765 -4.538 14.350 1.00 97.00 192 LEU A O 1
ATOM 1447 N N . ALA A 1 193 ? -7.864 -4.464 12.307 1.00 96.12 193 ALA A N 1
ATOM 1448 C CA . ALA A 1 193 ? -7.780 -3.012 12.256 1.00 96.12 193 ALA A CA 1
ATOM 1449 C C . ALA A 1 193 ? -9.176 -2.371 12.299 1.00 96.12 193 ALA A C 1
ATOM 1451 O O . ALA A 1 193 ? -9.379 -1.379 12.997 1.00 96.12 193 ALA A O 1
ATOM 1452 N N . VAL A 1 194 ? -10.145 -2.956 11.589 1.00 95.94 194 VAL A N 1
ATOM 1453 C CA . VAL A 1 194 ? -11.534 -2.479 11.550 1.00 95.94 194 VAL A CA 1
ATOM 1454 C C . VAL A 1 194 ? -12.257 -2.725 12.874 1.00 95.94 194 VAL A C 1
ATOM 1456 O O . VAL A 1 194 ? -12.925 -1.824 13.375 1.00 95.94 194 VAL A O 1
ATOM 1459 N N . THR A 1 195 ? -12.126 -3.914 13.467 1.00 94.44 195 THR A N 1
ATOM 1460 C CA . THR A 1 195 ? -12.903 -4.283 14.665 1.00 94.44 195 THR A CA 1
ATOM 1461 C C . THR A 1 195 ? -12.204 -3.946 15.981 1.00 94.44 195 THR A C 1
ATOM 1463 O O . THR A 1 195 ? -12.862 -3.803 17.006 1.00 94.44 195 THR A O 1
ATOM 1466 N N . GLY A 1 196 ? -10.872 -3.862 15.981 1.00 92.06 196 GLY A N 1
ATOM 1467 C CA . GLY A 1 196 ? -10.040 -3.820 17.186 1.00 92.06 196 GLY A CA 1
ATOM 1468 C C . GLY A 1 196 ? -9.444 -2.455 17.528 1.00 92.06 196 GLY A C 1
ATOM 1469 O O . GLY A 1 196 ? -8.989 -2.268 18.653 1.00 92.06 196 GLY A O 1
ATOM 1470 N N . LEU A 1 197 ? -9.451 -1.484 16.606 1.00 94.19 197 LEU A N 1
ATOM 1471 C CA . LEU A 1 197 ? -8.818 -0.175 16.832 1.00 94.19 197 LEU A CA 1
ATOM 1472 C C . LEU A 1 197 ? -9.767 0.921 17.340 1.00 94.19 197 LEU A C 1
ATOM 1474 O O . LEU A 1 197 ? -9.363 2.080 17.433 1.00 94.19 197 LEU A O 1
ATOM 1478 N N . GLY A 1 198 ? -11.009 0.570 17.676 1.00 92.62 198 GLY A N 1
ATOM 1479 C CA . GLY A 1 198 ? -11.947 1.470 18.355 1.00 92.62 198 GLY A CA 1
ATOM 1480 C C . GLY A 1 198 ? -12.578 2.556 17.479 1.00 92.62 198 GLY A C 1
ATOM 1481 O O . GLY A 1 198 ? -13.189 3.469 18.024 1.00 92.62 198 GLY A O 1
ATOM 1482 N N . VAL A 1 199 ? -12.449 2.473 16.150 1.00 95.25 199 VAL A N 1
ATOM 1483 C CA . VAL A 1 199 ? -13.138 3.371 15.208 1.00 95.25 199 VAL A CA 1
ATOM 1484 C C . VAL A 1 199 ? -14.529 2.807 14.920 1.00 95.25 199 VAL A C 1
ATOM 1486 O O . VAL A 1 199 ? -14.659 1.777 14.255 1.00 95.25 199 VAL A O 1
ATOM 1489 N N . GLU A 1 200 ? -15.577 3.467 15.409 1.00 93.69 200 GLU A N 1
ATOM 1490 C CA . GLU A 1 200 ? -16.952 3.024 15.159 1.00 93.69 200 GLU A CA 1
ATOM 1491 C C . GLU A 1 200 ? -17.282 3.129 13.670 1.00 93.69 200 GLU A C 1
ATOM 1493 O O . GLU A 1 200 ? -16.993 4.142 13.031 1.00 93.69 200 GLU A O 1
ATOM 1498 N N . GLN A 1 201 ? -17.853 2.058 13.103 1.00 93.44 201 GLN A N 1
ATOM 1499 C CA . GLN A 1 201 ? -18.093 1.940 11.656 1.00 93.44 201 GLN A CA 1
ATOM 1500 C C . GLN A 1 201 ? -16.831 2.227 10.817 1.00 93.44 201 GLN A C 1
ATOM 1502 O O . GLN A 1 201 ? -16.895 2.765 9.707 1.00 93.44 201 GLN A O 1
ATOM 1507 N N . GLY A 1 202 ? -15.662 1.885 11.369 1.00 94.25 202 GLY A N 1
ATOM 1508 C CA . GLY A 1 202 ? -14.383 2.042 10.702 1.00 94.25 202 GLY A CA 1
ATOM 1509 C C . GLY A 1 202 ? -14.309 1.220 9.419 1.00 94.25 202 GLY A C 1
ATOM 1510 O O . GLY A 1 202 ? -14.758 0.078 9.356 1.00 94.25 202 GLY A O 1
ATOM 1511 N N . ARG A 1 203 ? -13.699 1.793 8.386 1.00 97.12 203 ARG A N 1
ATOM 1512 C CA . ARG A 1 203 ? -13.353 1.099 7.143 1.00 97.12 203 ARG A CA 1
ATOM 1513 C C . ARG A 1 203 ? -11.906 1.371 6.780 1.00 97.12 203 ARG A C 1
ATOM 1515 O O . ARG A 1 203 ? -11.380 2.447 7.073 1.00 97.12 203 ARG A O 1
ATOM 1522 N N . VAL A 1 204 ? -11.270 0.418 6.104 1.00 98.06 204 VAL A N 1
ATOM 1523 C CA . VAL A 1 204 ? -9.930 0.641 5.558 1.00 98.06 204 VAL A CA 1
ATOM 1524 C C . VAL A 1 204 ? -10.015 1.670 4.434 1.00 98.06 204 VAL A C 1
ATOM 1526 O O . VAL A 1 204 ? -10.756 1.504 3.469 1.00 98.06 204 VAL A O 1
ATOM 1529 N N . THR A 1 205 ? -9.248 2.746 4.572 1.00 97.62 205 THR A N 1
ATOM 1530 C CA . THR A 1 205 ? -9.146 3.811 3.566 1.00 97.62 205 THR A CA 1
ATOM 1531 C C . THR A 1 205 ? -8.075 3.521 2.544 1.00 97.62 205 THR A C 1
ATOM 1533 O O . THR A 1 205 ? -8.272 3.772 1.361 1.00 97.62 205 THR A O 1
ATOM 1536 N N . HIS A 1 206 ? -6.932 3.044 3.020 1.00 98.19 206 HIS A N 1
ATOM 1537 C CA . HIS A 1 206 ? -5.808 2.662 2.200 1.00 98.19 206 HIS A CA 1
ATOM 1538 C C . HIS A 1 206 ? -4.820 1.825 3.005 1.00 98.19 206 HIS A C 1
ATOM 1540 O O . HIS A 1 206 ? -4.790 1.861 4.240 1.00 98.19 206 HIS A O 1
ATOM 1546 N N . ILE A 1 207 ? -3.996 1.095 2.269 1.00 98.38 207 ILE A N 1
ATOM 1547 C CA . ILE A 1 207 ? -2.863 0.333 2.770 1.00 98.38 207 ILE A CA 1
ATOM 1548 C C . ILE A 1 207 ? -1.614 0.891 2.099 1.00 98.38 207 ILE A C 1
ATOM 1550 O O . ILE A 1 207 ? -1.598 1.101 0.885 1.00 98.38 207 ILE A O 1
ATOM 1554 N N . VAL A 1 208 ? -0.567 1.140 2.881 1.00 97.75 208 VAL A N 1
ATOM 1555 C CA . VAL A 1 208 ? 0.741 1.535 2.355 1.00 97.75 208 VAL A CA 1
ATOM 1556 C C . VAL A 1 208 ? 1.734 0.425 2.613 1.00 97.75 208 VAL A C 1
ATOM 1558 O O . VAL A 1 208 ? 1.880 0.006 3.754 1.00 97.75 208 VAL A O 1
ATOM 1561 N N . PHE A 1 209 ? 2.438 -0.008 1.575 1.00 97.62 209 PHE A N 1
ATOM 1562 C CA . PHE A 1 209 ? 3.557 -0.927 1.692 1.00 97.62 209 PHE A CA 1
ATOM 1563 C C . PHE A 1 209 ? 4.816 -0.261 1.141 1.00 97.62 209 PHE A C 1
ATOM 1565 O O . PHE A 1 209 ? 4.940 -0.035 -0.063 1.00 97.62 209 PHE A O 1
ATOM 1572 N N . ASP A 1 210 ? 5.721 0.108 2.044 1.00 94.69 210 ASP A N 1
ATOM 1573 C CA . ASP A 1 210 ? 7.029 0.671 1.723 1.00 94.69 210 ASP A CA 1
ATOM 1574 C C . ASP A 1 210 ? 8.036 0.370 2.845 1.00 94.69 210 ASP A C 1
ATOM 1576 O O . ASP A 1 210 ? 7.692 -0.189 3.888 1.00 94.69 210 ASP A O 1
ATOM 1580 N N . ALA A 1 211 ? 9.299 0.719 2.624 1.00 89.81 211 ALA A N 1
ATOM 1581 C CA . ALA A 1 211 ? 10.364 0.567 3.615 1.00 89.81 211 ALA A CA 1
ATOM 1582 C C . ALA A 1 211 ? 10.705 1.884 4.340 1.00 89.81 211 ALA A C 1
ATOM 1584 O O . ALA A 1 211 ? 11.690 1.968 5.067 1.00 89.81 211 ALA A O 1
ATOM 1585 N N . SER A 1 212 ? 9.923 2.945 4.115 1.00 73.50 212 SER A N 1
ATOM 1586 C CA . SER A 1 212 ? 10.217 4.290 4.625 1.00 73.50 212 SER A CA 1
ATOM 1587 C C . SER A 1 212 ? 9.636 4.558 6.013 1.00 73.50 212 SER A C 1
ATOM 1589 O O . SER A 1 212 ? 10.135 5.436 6.716 1.00 73.50 212 SER A O 1
ATOM 1591 N N . ARG A 1 213 ? 8.575 3.834 6.396 1.00 67.25 213 ARG A N 1
ATOM 1592 C CA . ARG A 1 213 ? 7.833 4.087 7.640 1.00 67.25 213 ARG A CA 1
ATOM 1593 C C . ARG A 1 213 ? 8.352 3.314 8.846 1.00 67.25 213 ARG A C 1
ATOM 1595 O O . ARG A 1 213 ? 8.594 3.947 9.875 1.00 67.25 213 ARG A O 1
ATOM 1602 N N . ALA A 1 214 ? 8.590 2.009 8.721 1.00 62.81 214 ALA A N 1
ATOM 1603 C CA . ALA A 1 214 ? 9.248 1.271 9.789 1.00 62.81 214 ALA A CA 1
ATOM 1604 C C . ALA A 1 214 ? 10.696 1.750 9.921 1.00 62.81 214 ALA A C 1
ATOM 1606 O O . ALA A 1 214 ? 11.493 1.718 8.977 1.00 62.81 214 ALA A O 1
ATOM 1607 N N . GLY A 1 215 ? 11.042 2.238 11.113 1.00 55.75 215 GLY A N 1
ATOM 1608 C CA . GLY A 1 215 ? 12.383 2.733 11.400 1.00 55.75 215 GLY A CA 1
ATOM 1609 C C . GLY A 1 215 ? 13.459 1.730 10.965 1.00 55.75 215 GLY A C 1
ATOM 1610 O O . GLY A 1 215 ? 13.327 0.530 11.194 1.00 55.75 215 GLY A O 1
ATOM 1611 N N . ARG A 1 216 ? 14.557 2.248 10.393 1.00 62.22 216 ARG A N 1
ATOM 1612 C CA . ARG A 1 216 ? 15.716 1.500 9.850 1.00 62.22 216 ARG A CA 1
ATOM 1613 C C . ARG A 1 216 ? 15.555 0.892 8.447 1.00 62.22 216 ARG A C 1
ATOM 1615 O O . ARG A 1 216 ? 16.322 -0.003 8.109 1.00 62.22 216 ARG A O 1
ATOM 1622 N N . GLY A 1 217 ? 14.631 1.380 7.618 1.00 75.62 217 GLY A N 1
ATOM 1623 C CA . GLY A 1 217 ? 14.578 0.970 6.206 1.00 75.62 217 GLY A CA 1
ATOM 1624 C C . GLY A 1 217 ? 14.028 -0.442 5.992 1.00 75.62 217 GLY A C 1
ATOM 1625 O O . GLY A 1 217 ? 14.323 -1.066 4.975 1.00 75.62 217 GLY A O 1
ATOM 1626 N N . GLN A 1 218 ? 13.287 -0.975 6.967 1.00 86.75 218 GLN A N 1
ATOM 1627 C CA . GLN A 1 218 ? 12.682 -2.302 6.871 1.00 86.75 218 GLN A CA 1
ATOM 1628 C C . GLN A 1 218 ? 11.317 -2.205 6.175 1.00 86.75 218 GLN A C 1
ATOM 1630 O O . GLN A 1 218 ? 10.559 -1.281 6.472 1.00 86.75 218 GLN A O 1
ATOM 1635 N N . PRO A 1 219 ? 10.972 -3.140 5.271 1.00 93.06 219 PRO A N 1
ATOM 1636 C CA . PRO A 1 219 ? 9.646 -3.190 4.663 1.00 93.06 219 PRO A CA 1
ATOM 1637 C C . PRO A 1 219 ? 8.539 -3.297 5.717 1.00 93.06 219 PRO A C 1
ATOM 1639 O O . PRO A 1 219 ? 8.619 -4.116 6.631 1.00 93.06 219 PRO A O 1
ATOM 1642 N N . SER A 1 220 ? 7.493 -2.489 5.568 1.00 95.62 220 SER A N 1
ATOM 1643 C CA . SER A 1 220 ? 6.369 -2.422 6.504 1.00 95.62 220 SER A CA 1
ATOM 1644 C C . SER A 1 220 ? 5.065 -2.096 5.799 1.00 95.62 220 SER A C 1
ATOM 1646 O O . SER A 1 220 ? 5.043 -1.357 4.812 1.00 95.62 220 SER A O 1
ATOM 1648 N N . VAL A 1 221 ? 3.977 -2.644 6.326 1.00 97.44 221 VAL A N 1
ATOM 1649 C CA . VAL A 1 221 ? 2.621 -2.446 5.831 1.00 97.44 221 VAL A CA 1
ATOM 1650 C C . VAL A 1 221 ? 1.840 -1.651 6.862 1.00 97.44 221 VAL A C 1
ATOM 1652 O O . VAL A 1 221 ? 1.737 -2.063 8.014 1.00 97.44 221 VAL A O 1
ATOM 1655 N N . VAL A 1 222 ? 1.268 -0.522 6.451 1.00 97.25 222 VAL A N 1
ATOM 1656 C CA . VAL A 1 222 ? 0.421 0.316 7.304 1.00 97.25 222 VAL A CA 1
ATOM 1657 C C . VAL A 1 222 ? -1.004 0.306 6.774 1.00 97.25 222 VAL A C 1
ATOM 1659 O O . VAL A 1 222 ? -1.256 0.725 5.646 1.00 97.25 222 VAL A O 1
ATOM 1662 N N . ILE A 1 223 ? -1.936 -0.146 7.605 1.00 98.25 223 ILE A N 1
ATOM 1663 C CA . ILE A 1 223 ? -3.369 -0.214 7.320 1.00 98.25 223 ILE A CA 1
ATOM 1664 C C . ILE A 1 223 ? -4.040 0.968 8.013 1.00 98.25 223 ILE A C 1
ATOM 1666 O O . ILE A 1 223 ? -4.020 1.058 9.241 1.00 98.25 223 ILE A O 1
ATOM 1670 N N . TYR A 1 224 ? -4.646 1.867 7.238 1.00 97.94 224 TYR A N 1
ATOM 1671 C CA . TYR A 1 224 ? -5.330 3.049 7.760 1.00 97.94 224 TYR A CA 1
ATOM 1672 C C . TYR A 1 224 ? -6.840 2.850 7.790 1.00 97.94 224 TYR A C 1
ATOM 1674 O O . TYR A 1 224 ? -7.463 2.615 6.753 1.00 97.94 224 TYR A O 1
ATOM 1682 N N . VAL A 1 225 ? -7.438 3.044 8.961 1.00 98.12 225 VAL A N 1
ATOM 1683 C CA . VAL A 1 225 ? -8.881 2.943 9.193 1.00 98.12 225 VAL A CA 1
ATOM 1684 C C . VAL A 1 225 ? -9.446 4.320 9.514 1.00 98.12 225 VAL A C 1
ATOM 1686 O O . VAL A 1 225 ? -8.857 5.065 10.298 1.00 98.12 225 VAL A O 1
ATOM 1689 N N . ASN A 1 226 ? -10.588 4.663 8.917 1.00 97.00 226 ASN A N 1
ATOM 1690 C CA . ASN A 1 226 ? -11.353 5.848 9.293 1.00 97.00 226 ASN A CA 1
ATOM 1691 C C . ASN A 1 226 ? -12.864 5.607 9.268 1.00 97.00 226 ASN A C 1
ATOM 1693 O O . ASN A 1 226 ? -13.336 4.607 8.726 1.00 97.00 226 ASN A O 1
ATOM 1697 N N . ASN A 1 227 ? -13.621 6.561 9.798 1.00 95.25 227 ASN A N 1
ATOM 1698 C CA . ASN A 1 227 ? -15.063 6.654 9.593 1.00 95.25 227 ASN A CA 1
ATOM 1699 C C . ASN A 1 227 ? -15.469 8.023 9.022 1.00 95.25 227 ASN A C 1
ATOM 1701 O O . ASN A 1 227 ? -14.633 8.858 8.667 1.00 95.25 227 ASN A O 1
ATOM 1705 N N . GLU A 1 228 ? -16.775 8.235 8.865 1.00 94.69 228 GLU A N 1
ATOM 1706 C CA . GLU A 1 228 ? -17.339 9.502 8.382 1.00 94.69 228 GLU A CA 1
ATOM 1707 C C . GLU A 1 228 ? -17.116 10.684 9.340 1.00 94.69 228 GLU A C 1
ATOM 1709 O O . GLU A 1 228 ? -17.010 11.828 8.894 1.00 94.69 228 GLU A O 1
ATOM 1714 N N . PHE A 1 229 ? -16.928 10.408 10.633 1.00 94.56 229 PHE A N 1
ATOM 1715 C CA . PHE A 1 229 ? -16.648 11.401 11.674 1.00 94.56 229 PHE A CA 1
ATOM 1716 C C . PHE A 1 229 ? -15.169 11.805 11.757 1.00 94.56 229 PHE A C 1
ATOM 1718 O O . PHE A 1 229 ? -14.798 12.613 12.606 1.00 94.56 229 PHE A O 1
ATOM 1725 N N . LYS A 1 230 ? -14.323 11.305 10.843 1.00 92.50 230 LYS A N 1
ATOM 1726 C CA . LYS A 1 230 ? -12.865 11.530 10.813 1.00 92.50 230 LYS A CA 1
ATOM 1727 C C . LYS A 1 230 ? -12.125 10.964 12.025 1.00 92.50 230 LYS A C 1
ATOM 1729 O O . LYS A 1 230 ? -10.968 11.320 12.259 1.00 92.50 230 LYS A O 1
ATOM 1734 N N . GLU A 1 231 ? -12.751 10.054 12.757 1.00 95.75 231 GLU A N 1
ATOM 1735 C CA . GLU A 1 231 ? -12.041 9.214 13.708 1.00 95.75 231 GLU A CA 1
ATOM 1736 C C . GLU A 1 231 ? -11.125 8.297 12.906 1.00 95.75 231 GLU A C 1
ATOM 1738 O O . GLU A 1 231 ? -11.506 7.780 11.850 1.00 95.75 231 GLU A O 1
ATOM 1743 N N . SER A 1 232 ? -9.884 8.155 13.357 1.00 95.75 232 SER A N 1
ATOM 1744 C CA . SER A 1 232 ? -8.875 7.424 12.604 1.00 95.75 232 SER A CA 1
ATOM 1745 C C . SER A 1 232 ? -8.005 6.586 13.514 1.00 95.75 232 SER A C 1
ATOM 1747 O O . SER A 1 232 ? -7.716 6.950 14.654 1.00 95.75 232 SER A O 1
ATOM 1749 N N . ALA A 1 233 ? -7.581 5.460 12.965 1.00 97.12 233 ALA A N 1
ATOM 1750 C CA . ALA A 1 233 ? -6.628 4.563 13.572 1.00 97.12 233 ALA A CA 1
ATOM 1751 C C . ALA A 1 233 ? -5.742 3.955 12.488 1.00 97.12 233 ALA A C 1
ATOM 1753 O O . ALA A 1 233 ? -6.075 3.978 11.299 1.00 97.12 233 ALA A O 1
ATOM 1754 N N . HIS A 1 234 ? -4.603 3.408 12.888 1.00 96.81 234 HIS A N 1
ATOM 1755 C CA . HIS A 1 234 ? -3.786 2.619 11.977 1.00 96.81 234 HIS A CA 1
ATOM 1756 C C . HIS A 1 234 ? -3.075 1.481 12.695 1.00 96.81 234 HIS A C 1
ATOM 1758 O O . HIS A 1 234 ? -2.779 1.558 13.891 1.00 96.81 234 HIS A O 1
ATOM 1764 N N . LEU A 1 235 ? -2.788 0.438 11.928 1.00 96.88 235 LEU A N 1
ATOM 1765 C CA . LEU A 1 235 ? -1.983 -0.702 12.333 1.00 96.88 235 LEU A CA 1
ATOM 1766 C C . LEU A 1 235 ? -0.793 -0.805 11.387 1.00 96.88 235 LEU A C 1
ATOM 1768 O O . LEU A 1 235 ? -0.962 -0.727 10.175 1.00 96.88 235 LEU A O 1
ATOM 1772 N N . GLU A 1 236 ? 0.396 -0.969 11.946 1.00 96.75 236 GLU A N 1
ATOM 1773 C CA . GLU A 1 236 ? 1.636 -1.202 11.216 1.00 96.75 236 GLU A CA 1
ATOM 1774 C C . GLU A 1 236 ? 2.137 -2.615 11.515 1.00 96.75 236 GLU A C 1
ATOM 1776 O O . GLU A 1 236 ? 2.180 -3.039 12.674 1.00 96.75 236 GLU A O 1
ATOM 1781 N N . ALA A 1 237 ? 2.510 -3.339 10.467 1.00 96.50 237 ALA A N 1
ATOM 1782 C CA . ALA A 1 237 ? 2.962 -4.718 10.535 1.00 96.50 237 ALA A CA 1
ATOM 1783 C C . ALA A 1 237 ? 4.109 -4.989 9.557 1.00 96.50 237 ALA A C 1
ATOM 1785 O O . ALA A 1 237 ? 4.352 -4.229 8.617 1.00 96.50 237 ALA A O 1
ATOM 1786 N N . THR A 1 238 ? 4.811 -6.095 9.769 1.00 96.12 238 THR A N 1
ATOM 1787 C CA . THR A 1 238 ? 5.748 -6.652 8.794 1.00 96.12 238 THR A CA 1
ATOM 1788 C C . THR A 1 238 ? 4.988 -7.242 7.594 1.00 96.12 238 THR A C 1
ATOM 1790 O O . THR A 1 238 ? 3.788 -7.520 7.693 1.00 96.12 238 THR A O 1
ATOM 1793 N N . PRO A 1 239 ? 5.662 -7.516 6.459 1.00 96.06 239 PRO A N 1
ATOM 1794 C CA . PRO A 1 239 ? 5.035 -8.184 5.315 1.00 96.06 239 PRO A CA 1
ATOM 1795 C C . PRO A 1 239 ? 4.497 -9.586 5.633 1.00 96.06 239 PRO A C 1
ATOM 1797 O O . PRO A 1 239 ? 3.571 -10.040 4.970 1.00 96.06 239 PRO A O 1
ATOM 1800 N N . SER A 1 240 ? 5.047 -10.251 6.656 1.00 96.75 240 SER A N 1
ATOM 1801 C CA . SER A 1 240 ? 4.588 -11.556 7.149 1.00 96.75 240 SER A CA 1
ATOM 1802 C C . SER A 1 240 ? 3.404 -11.470 8.120 1.00 96.75 240 SER A C 1
ATOM 1804 O O . SER A 1 240 ? 2.899 -12.499 8.554 1.00 96.75 240 SER A O 1
ATOM 1806 N N . GLY A 1 241 ? 2.957 -10.262 8.480 1.00 96.38 241 GLY A N 1
ATOM 1807 C CA . GLY A 1 241 ? 1.810 -10.051 9.364 1.00 96.38 241 GLY A CA 1
ATOM 1808 C C . GLY A 1 241 ? 2.126 -9.947 10.854 1.00 96.38 241 GLY A C 1
ATOM 1809 O O . GLY A 1 241 ? 1.202 -9.925 11.666 1.00 96.38 241 GLY A O 1
ATOM 1810 N N . GLU A 1 242 ? 3.398 -9.841 11.239 1.00 96.44 242 GLU A N 1
ATOM 1811 C CA . GLU A 1 242 ? 3.762 -9.531 12.621 1.00 96.44 242 GLU A CA 1
ATOM 1812 C C . GLU A 1 242 ? 3.451 -8.061 12.919 1.00 96.44 242 GLU A C 1
ATOM 1814 O O . GLU A 1 242 ? 3.893 -7.161 12.207 1.00 96.44 242 GLU A O 1
ATOM 1819 N N . ILE A 1 243 ? 2.685 -7.801 13.977 1.00 95.94 243 ILE A N 1
ATOM 1820 C CA . ILE A 1 243 ? 2.293 -6.439 14.346 1.00 95.94 243 ILE A CA 1
ATOM 1821 C C . ILE A 1 243 ? 3.491 -5.706 14.953 1.00 95.94 243 ILE A C 1
ATOM 1823 O O . ILE A 1 243 ? 3.996 -6.088 16.004 1.00 95.94 243 ILE A O 1
ATOM 1827 N N . LEU A 1 244 ? 3.881 -4.595 14.330 1.00 94.06 244 LEU A N 1
ATOM 1828 C CA . LEU A 1 244 ? 4.945 -3.713 14.808 1.00 94.06 244 LEU A CA 1
ATOM 1829 C C . LEU A 1 244 ? 4.393 -2.620 15.724 1.00 94.06 244 LEU A C 1
ATOM 1831 O O . LEU A 1 244 ? 4.991 -2.286 16.748 1.00 94.06 244 LEU A O 1
ATOM 1835 N N . ARG A 1 245 ? 3.246 -2.038 15.354 1.00 94.19 245 ARG A N 1
ATOM 1836 C CA . ARG A 1 245 ? 2.627 -0.939 16.098 1.00 94.19 245 ARG A CA 1
ATOM 1837 C C . ARG A 1 245 ? 1.124 -0.884 15.865 1.00 94.19 245 ARG A C 1
ATOM 1839 O O . ARG A 1 245 ? 0.637 -1.082 14.758 1.00 94.19 245 ARG A O 1
ATOM 1846 N N . GLN A 1 246 ? 0.390 -0.532 16.914 1.00 95.75 246 GLN A N 1
ATOM 1847 C CA . GLN A 1 246 ? -1.032 -0.208 16.834 1.00 95.75 246 GLN A CA 1
ATOM 1848 C C . GLN A 1 246 ? -1.254 1.207 17.359 1.00 95.75 246 GLN A C 1
ATOM 1850 O O . GLN A 1 246 ? -0.765 1.568 18.431 1.00 95.75 246 GLN A O 1
ATOM 1855 N N . SER A 1 247 ? -2.009 1.998 16.608 1.00 96.00 247 SER A N 1
ATOM 1856 C CA . SER A 1 247 ? -2.413 3.351 16.981 1.00 96.00 247 SER A CA 1
ATOM 1857 C C . SER A 1 247 ? -3.944 3.419 16.962 1.00 96.00 247 SER A C 1
ATOM 1859 O O . SER A 1 247 ? -4.510 3.874 15.965 1.00 96.00 247 SER A O 1
ATOM 1861 N N . PRO A 1 248 ? -4.621 2.908 18.011 1.00 95.94 248 PRO A N 1
ATOM 1862 C CA . PRO A 1 248 ? -6.078 2.907 18.088 1.00 95.94 248 PRO A CA 1
ATOM 1863 C C . PRO A 1 248 ? -6.638 4.318 18.288 1.00 95.94 248 PRO A C 1
ATOM 1865 O O . PRO A 1 248 ? -5.958 5.198 18.827 1.00 95.94 248 PRO A O 1
ATOM 1868 N N . PHE A 1 249 ? -7.898 4.510 17.904 1.00 95.00 249 PHE A N 1
ATOM 1869 C CA . PHE A 1 249 ? -8.647 5.715 18.234 1.00 95.00 249 PHE A CA 1
ATOM 1870 C C . PHE A 1 249 ? -8.952 5.743 19.738 1.00 95.00 249 PHE A C 1
ATOM 1872 O O . PHE A 1 249 ? -9.291 4.722 20.339 1.00 95.00 249 PHE A O 1
ATOM 1879 N N . ARG A 1 250 ? -8.802 6.916 20.361 1.00 88.69 250 ARG A N 1
ATOM 1880 C CA . ARG A 1 250 ? -9.105 7.138 21.780 1.00 88.69 250 ARG A CA 1
ATOM 1881 C C . ARG A 1 250 ? -10.177 8.218 21.885 1.00 88.69 250 ARG A C 1
ATOM 1883 O O . ARG A 1 250 ? -10.007 9.279 21.288 1.00 88.69 250 ARG A O 1
ATOM 1890 N N . LYS A 1 251 ? -11.247 7.900 22.614 1.00 74.12 251 LYS A N 1
ATOM 1891 C CA . LYS A 1 251 ? -12.361 8.803 22.928 1.00 74.12 251 LYS A CA 1
ATOM 1892 C C . LYS A 1 251 ? -11.980 9.806 24.013 1.00 74.12 251 LYS A C 1
ATOM 1894 O O . LYS A 1 251 ? -11.134 9.445 24.865 1.00 74.12 251 LYS A O 1
#

Secondary structure (DSSP, 8-state):
-----------TTHHHHHHHHTT----TTHHHHHHHHHHHTT-PPPPPPPPP-THHHHHHHHHHHHHHHHHHHHHHHH-PPP-----S-----------------TTSHHHHHHHHHHHHHHHSS-EESEEEE-SS-EEEEEE-SS-TTEEEEEEESSSEEE-SS-EEPPTTPPPEEGGG--HHHHHHHHHHHHHHS--TT-EEEEEEEESSSSTTT--EEEEEEE-TT--EEEEEE-TT--EEEEE----

Foldseek 3Di:
DDDDDDDDDDDPPVVVVVVVVVPDDDDDPVVVVVVVVVVVVPDDDDDDDDDDDPVVVVVVVVVVVVVVVVVVVVCVVPDDPDDPPDDPDDDDPPPPDPDDDDQFFCLALVNVVVVQVQVCVVPVFQKFQKWKGFGQKIKTWHQDPVDRQWIWIWIDRPHTDTPDDIDGDDPPRAMDGSVLADSVLSNVVQVCQQPPQPAVVKHFGIKMWHQPPPPPSATKIKTWIHDPVRQIWIWIAHSNNHTPDTGGGDD

Radius of gyration: 28.97 Å; Cα contacts (8 Å, |Δi|>4): 333; chains: 1; bounding box: 46×69×71 Å

Sequence (251 aa):
MDAALGDGQLAADDHRTLIELAGTAKTLGELTEFTADLQRTSDAPAGPRPPRSHRRQWFAAILVAATVAAAATGFALVYRPAVTISMPGDPELDAAAPLVIATPSLVTREGMALFRDQYRARFGDTIADRFLLYPDMASVDRPSAIRDTLYESWNYRGGFAKSGDPRSRTSGTVTVDLGTLDIDAMASLITLAVTGLGVEQGRVTHIVFDASRAGRGQPSVVIYVNNEFKESAHLEATPSGEILRQSPFRK

Organism: NCBI:txid53432

Solvent-accessible surface area (backbone atoms only — not comparable to full-atom values): 14983 Å² total; per-residue (Å²): 136,75,72,81,75,86,77,80,75,84,70,92,59,60,69,58,56,60,59,63,60,75,74,73,85,92,64,81,69,62,59,57,57,56,53,57,55,61,60,67,72,74,79,75,87,90,80,88,86,82,86,90,64,76,70,61,61,57,58,54,55,56,59,56,53,55,54,55,54,52,54,54,52,54,49,56,75,70,56,70,77,81,80,83,77,85,71,91,83,79,81,89,72,76,78,75,72,86,81,80,76,85,77,59,42,35,78,38,51,67,14,42,51,53,48,52,53,53,44,28,71,74,70,75,47,48,69,25,41,31,41,38,30,25,45,81,37,34,41,34,36,24,72,29,92,89,44,78,62,23,25,35,39,32,37,32,69,96,53,83,45,75,60,70,76,72,40,83,38,67,87,85,71,44,66,30,52,63,76,64,46,36,51,69,41,46,42,51,49,53,50,43,45,34,73,67,22,66,36,73,83,28,39,75,60,36,37,38,40,24,11,82,76,39,84,89,58,38,58,25,33,37,43,35,27,33,33,97,85,69,46,51,26,38,35,32,21,37,43,74,45,52,77,75,46,76,46,56,38,80,133

Mean predicted aligned error: 18.03 Å

pLDDT: mean 75.71, std 23.64, range [32.03, 98.56]

Nearest PDB structures (foldseek):
  6obv-assembly1_B  TM=2.480E-01  e=6.441E-01  Actinomadura vulgaris
  7myj-assembly1_A  TM=2.237E-01  e=4.316E+00  Homo sapiens
  8qjc-assembly1_A  TM=2.388E-01  e=2.609E+00  Salmonella bongori N268-08
  5iso-assembly2_C  TM=1.632E-01  e=5.399E+00  Homo sapiens